Protein AF-A0A8T4RQP6-F1 (afdb_monomer_lite)

Radius of gyration: 34.61 Å; chains: 1; bounding box: 76×30×108 Å

Foldseek 3Di:
DDPVVVVVVVVVVVVVCPPPVVVCVVVVLVVVLVVVPPDDDLVNLLVQLVVCLVVVNVVSNVSSLVSSVVVCVPPDDDPVSVVSNVVSVVSSVVSVVVVCVVLVVLLVVLVVLLVQLVVCVVVVNLVSNVVSLVSSVVSLVVDDPVPPVSSVVSVVSSVVSVVSSVVSVVVVLVVLLVVLLVLLVVLLVQLVVCLVVVNLVSNVVSLVVSVVSLVPHDPPPLVSSVVSVVSSVVSVVSSVVSVVVVVVVVVVVVVDPPPDPDDPVVCVVVVVVVLVVVLVNLLVVLLVVLVVCVVVVNLVVSVVSLVVSCVSPVPDPSSVVSNVVSVVPD

Sequence (330 aa):
MDIDEFLDREVQAKSSGQKGEKQESHEHSHKVMEEVRGTYGKDDYLHSISVALEKENFEAAEKLYIGLWEHMKGASWDSSLYEDIFAVGQRIRQSLSKFHEKIGRRISYADGEVAKAAAALQKGDHKTALSHYSEANDIYNELPVFMHAERRELQRKVFGLYSEIKEKIDEKLVNNFEESLRRIYSLISDSMRALEGNDFQSAKKSYEECLLEFRSLPLGFLDERVQAASRIMDLYRQVAIKIRIRELEGQLLSGKGTEAPGMQGMQKRDAESRSEMLRNLLVQKRISSARKRMDSGDYGGAKPDLESALKLDPHNPDGLNLMKELMQGG

Structure (mmCIF, N/CA/C/O backbone):
data_AF-A0A8T4RQP6-F1
#
_entry.id   AF-A0A8T4RQP6-F1
#
loop_
_atom_site.group_PDB
_atom_site.id
_atom_site.type_symbol
_atom_site.label_atom_id
_atom_site.label_alt_id
_atom_site.label_comp_id
_atom_site.label_asym_id
_atom_site.label_entity_id
_atom_site.label_seq_id
_atom_site.pdbx_PDB_ins_code
_atom_site.Cartn_x
_atom_site.Cartn_y
_atom_site.Cartn_z
_atom_site.occupancy
_atom_site.B_iso_or_equiv
_atom_site.auth_seq_id
_atom_site.auth_comp_id
_atom_site.auth_asym_id
_atom_site.auth_atom_id
_atom_site.pdbx_PDB_model_num
ATOM 1 N N . MET A 1 1 ? -1.839 6.268 -1.134 1.00 43.56 1 MET A N 1
ATOM 2 C CA . MET A 1 1 ? -1.956 5.365 -2.290 1.00 43.56 1 MET A CA 1
ATOM 3 C C . MET A 1 1 ? -2.309 4.020 -1.718 1.00 43.56 1 MET A C 1
ATOM 5 O O . MET A 1 1 ? -1.554 3.541 -0.877 1.00 43.56 1 MET A O 1
ATOM 9 N N . ASP A 1 2 ? -3.494 3.526 -2.055 1.00 53.66 2 ASP A N 1
ATOM 10 C CA . ASP A 1 2 ? -3.973 2.236 -1.573 1.00 53.66 2 ASP A CA 1
ATOM 11 C C . ASP A 1 2 ? -3.213 1.115 -2.292 1.00 53.66 2 ASP A C 1
ATOM 13 O O . ASP A 1 2 ? -2.871 1.255 -3.469 1.00 53.66 2 ASP A O 1
ATOM 17 N N . ILE A 1 3 ? -2.892 0.031 -1.586 1.00 48.97 3 ILE A N 1
ATOM 18 C CA . ILE A 1 3 ? -2.106 -1.078 -2.159 1.00 48.97 3 ILE A CA 1
ATOM 19 C C . ILE A 1 3 ? -2.884 -1.729 -3.311 1.00 48.97 3 ILE A C 1
ATOM 21 O O . ILE A 1 3 ? -2.289 -2.098 -4.325 1.00 48.97 3 ILE A O 1
ATOM 25 N N . ASP A 1 4 ? -4.209 -1.778 -3.194 1.00 55.81 4 ASP A N 1
ATOM 26 C CA . ASP A 1 4 ? -5.096 -2.327 -4.217 1.00 55.81 4 ASP A CA 1
ATOM 27 C C . ASP A 1 4 ? -5.125 -1.446 -5.478 1.00 55.81 4 ASP A C 1
ATOM 29 O O . ASP A 1 4 ? -5.050 -1.955 -6.593 1.00 55.81 4 ASP A O 1
ATOM 33 N N . GLU A 1 5 ? -5.081 -0.119 -5.324 1.00 58.69 5 GLU A N 1
ATOM 34 C CA . GLU A 1 5 ? -5.035 0.825 -6.450 1.00 58.69 5 GLU A CA 1
ATOM 35 C C . GLU A 1 5 ? -3.711 0.727 -7.236 1.00 58.69 5 GLU A C 1
ATOM 37 O O . GLU A 1 5 ? -3.685 0.900 -8.457 1.00 58.69 5 GLU A O 1
ATOM 42 N N . PHE A 1 6 ? -2.599 0.416 -6.557 1.00 61.72 6 PHE A N 1
ATOM 43 C CA . PHE A 1 6 ? -1.310 0.155 -7.207 1.00 61.72 6 PHE A CA 1
ATOM 44 C C . PHE A 1 6 ? -1.314 -1.179 -7.967 1.00 61.72 6 PHE A C 1
ATOM 46 O O . PHE A 1 6 ? -0.876 -1.227 -9.119 1.00 61.72 6 PHE A O 1
ATOM 53 N N . LEU A 1 7 ? -1.837 -2.245 -7.351 1.00 57.16 7 LEU A N 1
ATOM 54 C CA . LEU A 1 7 ? -1.902 -3.575 -7.961 1.00 57.16 7 LEU A CA 1
ATOM 55 C C . LEU A 1 7 ? -2.847 -3.606 -9.170 1.00 57.16 7 LEU A C 1
ATOM 57 O O . LEU A 1 7 ? -2.484 -4.181 -10.196 1.00 57.16 7 LEU A O 1
ATOM 61 N N . ASP A 1 8 ? -3.988 -2.919 -9.113 1.00 67.94 8 ASP A N 1
ATOM 62 C CA . ASP A 1 8 ? -4.911 -2.810 -10.248 1.00 67.94 8 ASP A CA 1
ATOM 63 C C . ASP A 1 8 ? -4.292 -2.049 -11.423 1.00 67.94 8 ASP A C 1
ATOM 65 O O . ASP A 1 8 ? -4.443 -2.454 -12.580 1.00 67.94 8 ASP A O 1
ATOM 69 N N . ARG A 1 9 ? -3.505 -1.000 -11.150 1.00 67.19 9 ARG A N 1
ATOM 70 C CA . ARG A 1 9 ? -2.740 -0.294 -12.190 1.00 67.19 9 ARG A CA 1
ATOM 71 C C . ARG A 1 9 ? -1.692 -1.193 -12.840 1.00 67.19 9 ARG A C 1
ATOM 73 O O . ARG A 1 9 ? -1.508 -1.138 -14.055 1.00 67.19 9 ARG A O 1
ATOM 80 N N . GLU A 1 10 ? -1.018 -2.032 -12.056 1.00 56.38 10 GLU A N 1
ATOM 81 C CA . GLU A 1 10 ? 0.013 -2.941 -12.564 1.00 56.38 10 GLU A CA 1
ATOM 82 C C . GLU A 1 10 ? -0.580 -4.125 -13.353 1.00 56.38 10 GLU A C 1
ATOM 84 O O . GLU A 1 10 ? -0.021 -4.550 -14.368 1.00 56.38 10 GLU A O 1
ATOM 89 N N . VAL A 1 11 ? -1.742 -4.637 -12.933 1.00 62.94 11 VAL A N 1
ATOM 90 C CA . VAL A 1 11 ? -2.492 -5.690 -13.640 1.00 62.94 11 VAL A CA 1
ATOM 91 C C . VAL A 1 11 ? -3.115 -5.148 -14.933 1.00 62.94 11 VAL A C 1
ATOM 93 O O . VAL A 1 11 ? -3.067 -5.821 -15.970 1.00 62.94 11 VAL A O 1
ATOM 96 N N . GLN A 1 12 ? -3.618 -3.909 -14.936 1.00 60.06 12 GLN A N 1
ATOM 97 C CA . GLN A 1 12 ? -4.066 -3.230 -16.159 1.00 60.06 12 GLN A CA 1
ATOM 98 C C . GLN A 1 12 ? -2.906 -2.946 -17.126 1.00 60.06 12 GLN A C 1
ATOM 100 O O . GLN A 1 12 ? -3.058 -3.138 -18.334 1.00 60.06 12 GLN A O 1
ATOM 105 N N . ALA A 1 13 ? -1.718 -2.589 -16.627 1.00 61.44 13 ALA A N 1
ATOM 106 C CA . ALA A 1 13 ? -0.525 -2.419 -17.461 1.00 61.44 13 ALA A CA 1
ATOM 107 C C . ALA A 1 13 ? -0.045 -3.743 -18.098 1.00 61.44 13 ALA A C 1
ATOM 109 O O . ALA A 1 13 ? 0.347 -3.769 -19.264 1.00 61.44 13 ALA A O 1
ATOM 110 N N . LYS A 1 14 ? -0.126 -4.875 -17.380 1.00 52.47 14 LYS A N 1
ATOM 111 C CA . LYS A 1 14 ? 0.260 -6.198 -17.920 1.00 52.47 14 LYS A CA 1
ATOM 112 C C . LYS A 1 14 ? -0.766 -6.774 -18.902 1.00 52.47 14 LYS A C 1
ATOM 114 O O . LYS A 1 14 ? -0.381 -7.394 -19.892 1.00 52.47 14 LYS A O 1
ATOM 119 N N . SER A 1 15 ? -2.059 -6.557 -18.661 1.00 48.50 15 SER A N 1
ATOM 120 C CA . SER A 1 15 ? -3.135 -7.032 -19.545 1.00 48.50 15 SER A CA 1
ATOM 121 C C . SER A 1 15 ? -3.262 -6.220 -20.841 1.00 48.50 15 SER A C 1
ATOM 123 O O . SER A 1 15 ? -3.632 -6.788 -21.869 1.00 48.50 15 SER A O 1
ATOM 125 N N . SER A 1 16 ? -2.870 -4.941 -20.832 1.00 48.44 16 SER A N 1
ATOM 126 C CA . SER A 1 16 ? -2.783 -4.113 -22.045 1.00 48.44 16 SER A CA 1
ATOM 127 C C . SER A 1 16 ? -1.489 -4.334 -22.846 1.00 48.44 16 SER A C 1
ATOM 129 O O . SER A 1 16 ? -1.537 -4.334 -24.075 1.00 48.44 16 SER A O 1
ATOM 131 N N . GLY A 1 17 ? -0.353 -4.624 -22.198 1.00 46.53 17 GLY A N 1
ATOM 132 C CA . GLY A 1 17 ? 0.931 -4.813 -22.895 1.00 46.53 17 GLY A CA 1
ATOM 133 C C . GLY A 1 17 ? 1.059 -6.125 -23.685 1.00 46.53 17 GLY A C 1
ATOM 134 O O . GLY A 1 17 ? 1.659 -6.163 -24.756 1.00 46.53 17 GLY A O 1
ATOM 135 N N . GLN A 1 18 ? 0.459 -7.228 -23.222 1.00 47.31 18 GLN A N 1
ATOM 136 C CA . GLN A 1 18 ? 0.852 -8.555 -23.725 1.00 47.31 18 GLN A CA 1
ATOM 137 C C . GLN A 1 18 ? 0.138 -9.035 -25.005 1.00 47.31 18 GLN A C 1
ATOM 139 O O . GLN A 1 18 ? 0.572 -10.023 -25.603 1.00 47.31 18 GLN A O 1
ATOM 144 N N . LYS A 1 19 ? -0.923 -8.352 -25.463 1.00 44.81 19 LYS A N 1
ATOM 145 C CA . LYS A 1 19 ? -1.604 -8.668 -26.740 1.00 44.81 19 LYS A CA 1
ATOM 146 C C . LYS A 1 19 ? -1.500 -7.581 -27.821 1.00 44.81 19 LYS A C 1
ATOM 148 O O . LYS A 1 19 ? -1.844 -7.882 -28.958 1.00 44.81 19 LYS A O 1
ATOM 153 N N . GLY A 1 20 ? -0.978 -6.388 -27.511 1.00 44.06 20 GLY A N 1
ATOM 154 C CA . GLY A 1 20 ? -0.807 -5.287 -28.478 1.00 44.06 20 GLY A CA 1
ATOM 155 C C . GLY A 1 20 ? 0.637 -5.035 -28.943 1.00 44.06 20 GLY A C 1
ATOM 156 O O . GLY A 1 20 ? 0.864 -4.745 -30.117 1.00 44.06 20 GLY A O 1
ATOM 157 N N . GLU A 1 21 ? 1.646 -5.223 -28.081 1.00 41.91 21 GLU A N 1
ATOM 158 C CA . GLU A 1 21 ? 3.013 -4.733 -28.367 1.00 41.91 21 GLU A CA 1
ATOM 159 C C . GLU A 1 21 ? 3.757 -5.467 -29.495 1.00 41.91 21 GLU A C 1
ATOM 161 O O . GLU A 1 21 ? 4.671 -4.907 -30.106 1.00 41.91 21 GLU A O 1
ATOM 166 N N . LYS A 1 22 ? 3.384 -6.710 -29.827 1.00 48.75 22 LYS A N 1
ATOM 167 C CA . LYS A 1 22 ? 4.053 -7.446 -30.917 1.00 48.75 22 LYS A CA 1
ATOM 168 C C . LYS A 1 22 ? 3.568 -7.069 -32.316 1.00 48.75 22 LYS A C 1
ATOM 170 O O . LYS A 1 22 ? 4.289 -7.343 -33.271 1.00 48.75 22 LYS A O 1
ATOM 175 N N . GLN A 1 23 ? 2.391 -6.457 -32.450 1.00 45.81 23 GLN A N 1
ATOM 176 C CA . GLN A 1 23 ? 1.860 -6.039 -33.753 1.00 45.81 23 GLN A CA 1
ATOM 177 C C . GLN A 1 23 ? 2.045 -4.534 -33.987 1.00 45.81 23 GLN A C 1
ATOM 179 O O . GLN A 1 23 ? 2.466 -4.149 -35.077 1.00 45.81 23 GLN A O 1
ATOM 184 N N . GLU A 1 24 ? 1.889 -3.696 -32.955 1.00 45.25 24 GLU A N 1
ATOM 185 C CA . GLU A 1 24 ? 2.103 -2.247 -33.088 1.00 45.25 24 GLU A CA 1
ATOM 186 C C . GLU A 1 24 ? 3.579 -1.858 -33.239 1.00 45.25 24 GLU A C 1
ATOM 188 O O . GLU A 1 24 ? 3.881 -0.930 -33.985 1.00 45.25 24 GLU A O 1
ATOM 193 N N . SER A 1 25 ? 4.530 -2.579 -32.628 1.00 52.34 25 SER A N 1
ATOM 194 C CA . SER A 1 25 ? 5.960 -2.271 -32.820 1.00 52.34 25 SER A CA 1
ATOM 195 C C . SER A 1 25 ? 6.424 -2.508 -34.262 1.00 52.34 25 SER A C 1
ATOM 197 O O . SER A 1 25 ? 7.255 -1.754 -34.772 1.00 52.34 25 SER A O 1
ATOM 199 N N . HIS A 1 26 ? 5.847 -3.492 -34.961 1.00 48.78 26 HIS A N 1
ATOM 200 C CA . HIS A 1 26 ? 6.150 -3.745 -36.369 1.00 48.78 26 HIS A CA 1
ATOM 201 C C . HIS A 1 26 ? 5.470 -2.744 -37.312 1.00 48.78 26 HIS A C 1
ATOM 203 O O . HIS A 1 26 ? 6.138 -2.247 -38.218 1.00 48.78 26 HIS A O 1
ATOM 209 N N . GLU A 1 27 ? 4.197 -2.394 -37.090 1.00 51.03 27 GLU A N 1
ATOM 210 C CA . GLU A 1 27 ? 3.499 -1.380 -37.901 1.00 51.03 27 GLU A CA 1
ATOM 211 C C . GLU A 1 27 ? 4.051 0.034 -37.674 1.00 51.03 27 GLU A C 1
ATOM 213 O O . GLU A 1 27 ? 4.240 0.780 -38.635 1.00 51.03 27 GLU A O 1
ATOM 218 N N . HIS A 1 28 ? 4.390 0.400 -36.434 1.00 50.75 28 HIS A N 1
ATOM 219 C CA . HIS A 1 28 ? 4.973 1.706 -36.126 1.00 50.75 28 HIS A CA 1
ATOM 220 C C . HIS A 1 28 ? 6.414 1.824 -36.645 1.00 50.75 28 HIS A C 1
ATOM 222 O O . HIS A 1 28 ? 6.792 2.866 -37.177 1.00 50.75 28 HIS A O 1
ATOM 228 N N . SER A 1 29 ? 7.203 0.743 -36.586 1.00 53.06 29 SER A N 1
ATOM 229 C CA . SER A 1 29 ? 8.531 0.695 -37.215 1.00 53.06 29 SER A CA 1
ATOM 230 C C . SER A 1 29 ? 8.444 0.860 -38.738 1.00 53.06 29 SER A C 1
ATOM 232 O O . SER A 1 29 ? 9.199 1.644 -39.313 1.00 53.06 29 SER A O 1
ATOM 234 N N . HIS A 1 30 ? 7.466 0.221 -39.392 1.00 54.50 30 HIS A N 1
ATOM 235 C CA . HIS A 1 30 ? 7.254 0.369 -40.836 1.00 54.50 30 HIS A CA 1
ATOM 236 C C . HIS A 1 30 ? 6.821 1.787 -41.237 1.00 54.50 30 HIS A C 1
ATOM 238 O O . HIS A 1 30 ? 7.324 2.321 -42.226 1.00 54.50 30 HIS A O 1
ATOM 244 N N . LYS A 1 31 ? 5.934 2.419 -40.459 1.00 58.69 31 LYS A N 1
ATOM 245 C CA . LYS A 1 31 ? 5.421 3.769 -40.742 1.00 58.69 31 LYS A CA 1
ATOM 246 C C . LYS A 1 31 ? 6.486 4.854 -40.560 1.00 58.69 31 LYS A C 1
ATOM 248 O O . LYS A 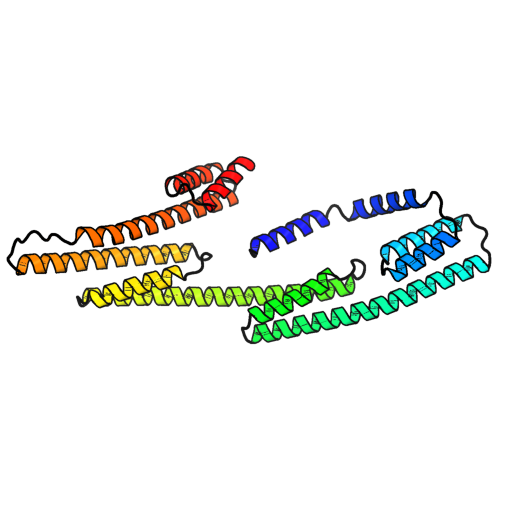1 31 ? 6.598 5.751 -41.389 1.00 58.69 31 LYS A O 1
ATOM 253 N N . VAL A 1 32 ? 7.326 4.726 -39.529 1.00 56.06 32 VAL A N 1
ATOM 254 C CA . VAL A 1 32 ? 8.480 5.618 -39.318 1.00 56.06 32 VAL A CA 1
ATOM 255 C C . VAL A 1 32 ? 9.532 5.428 -40.419 1.00 56.06 32 VAL A C 1
ATOM 257 O O . VAL A 1 32 ? 10.138 6.402 -40.859 1.00 56.06 32 VAL A O 1
ATOM 260 N N . MET A 1 33 ? 9.728 4.205 -40.930 1.00 53.62 33 MET A N 1
ATOM 261 C CA . MET A 1 33 ? 10.618 3.982 -42.078 1.00 53.62 33 MET A CA 1
ATOM 262 C C . MET A 1 33 ? 10.094 4.594 -43.390 1.00 53.62 33 MET A C 1
ATOM 264 O O . MET A 1 33 ? 10.906 5.002 -44.222 1.00 53.62 33 MET A O 1
ATOM 268 N N . GLU A 1 34 ? 8.775 4.686 -43.595 1.00 60.44 34 GLU A N 1
ATOM 269 C CA . GLU A 1 34 ? 8.199 5.353 -44.774 1.00 60.44 34 GLU A CA 1
ATOM 270 C C . GLU A 1 34 ? 8.341 6.881 -44.727 1.00 60.44 34 GLU A C 1
ATOM 272 O O . GLU A 1 34 ? 8.656 7.479 -45.756 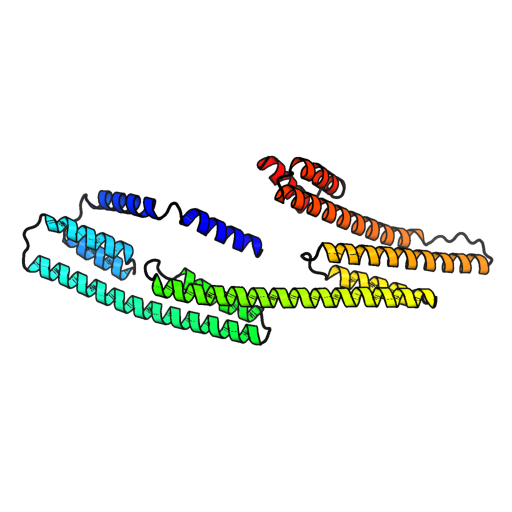1.00 60.44 34 GLU A O 1
ATOM 277 N N . GLU A 1 35 ? 8.208 7.516 -43.557 1.00 59.03 35 GLU A N 1
ATOM 278 C CA . GLU A 1 35 ? 8.405 8.971 -43.417 1.00 59.03 35 GLU A CA 1
ATOM 279 C C . GLU A 1 35 ? 9.870 9.403 -43.610 1.00 59.03 35 GLU A C 1
ATOM 281 O O . GLU A 1 35 ? 10.139 10.482 -44.136 1.00 59.03 35 GLU A O 1
ATOM 286 N N . VAL A 1 36 ? 10.838 8.551 -43.258 1.00 57.66 36 VAL A N 1
ATOM 287 C CA . VAL A 1 36 ? 12.277 8.861 -43.384 1.00 57.66 36 VAL A CA 1
ATOM 288 C C . VAL A 1 36 ? 12.802 8.656 -44.816 1.00 57.66 36 VAL A C 1
ATOM 290 O O . VAL A 1 36 ? 13.853 9.185 -45.184 1.00 57.66 36 VAL A O 1
ATOM 293 N N . ARG A 1 37 ? 12.060 7.954 -45.683 1.00 57.75 37 ARG A N 1
ATOM 294 C CA . ARG A 1 37 ? 12.501 7.605 -47.049 1.00 57.75 37 ARG A CA 1
ATOM 295 C C . ARG A 1 37 ? 12.592 8.792 -48.025 1.00 57.75 37 ARG A C 1
ATOM 297 O O . ARG A 1 37 ? 13.070 8.602 -49.140 1.00 57.75 37 ARG A O 1
ATOM 304 N N . GLY A 1 38 ? 12.141 9.987 -47.635 1.00 56.56 38 GLY A N 1
ATOM 305 C CA . GLY A 1 38 ? 11.853 11.086 -48.561 1.00 56.56 38 GLY A CA 1
ATOM 306 C C . GLY A 1 38 ? 12.996 12.025 -48.966 1.00 56.56 38 GLY A C 1
ATOM 307 O O . GLY A 1 38 ? 12.974 12.494 -50.099 1.00 56.56 38 GLY A O 1
ATOM 308 N N . THR A 1 39 ? 13.972 12.358 -48.111 1.00 59.84 39 THR A N 1
ATOM 309 C CA . THR A 1 39 ? 14.823 13.548 -48.395 1.00 59.84 39 THR A CA 1
ATOM 310 C C . THR A 1 39 ? 16.234 13.560 -47.805 1.00 59.84 39 THR A C 1
ATOM 312 O O . THR A 1 39 ? 16.940 14.545 -47.998 1.00 59.84 39 THR A O 1
ATOM 315 N N . TYR A 1 40 ? 16.674 12.523 -47.092 1.00 71.38 40 TYR A N 1
ATOM 316 C CA . TYR A 1 40 ? 17.987 12.556 -46.438 1.00 71.38 40 TYR A CA 1
ATOM 317 C C . TYR A 1 40 ? 19.120 12.160 -47.387 1.00 71.38 40 TYR A C 1
ATOM 319 O O . TYR A 1 40 ? 19.115 11.063 -47.952 1.00 71.38 40 TYR A O 1
ATOM 327 N N . GLY A 1 41 ? 20.112 13.041 -47.530 1.00 81.38 41 GLY A N 1
ATOM 328 C CA . GLY A 1 41 ? 21.404 12.695 -48.111 1.00 81.38 41 GLY A CA 1
ATOM 329 C C . GLY A 1 41 ? 22.228 11.821 -47.159 1.00 81.38 41 GLY A C 1
ATOM 330 O O . GLY A 1 41 ? 21.960 11.747 -45.959 1.00 81.38 41 GLY A O 1
ATOM 331 N N . LYS A 1 42 ? 23.270 11.160 -47.682 1.00 79.31 42 LYS A N 1
ATOM 332 C CA . LYS A 1 42 ? 24.207 10.333 -46.892 1.00 79.31 42 LYS A CA 1
ATOM 333 C C . LYS A 1 42 ? 24.740 11.076 -45.659 1.00 79.31 42 LYS A C 1
ATOM 335 O O . LYS A 1 42 ? 24.718 10.529 -44.557 1.00 79.31 42 LYS A O 1
ATOM 340 N N . ASP A 1 43 ? 25.188 12.316 -45.842 1.00 85.75 43 ASP A N 1
ATOM 341 C CA . ASP A 1 43 ? 25.775 13.124 -44.768 1.00 85.75 43 ASP A CA 1
ATOM 342 C C . ASP A 1 43 ? 24.759 13.436 -43.662 1.00 85.75 43 ASP A C 1
ATOM 344 O O . ASP A 1 43 ? 25.110 13.472 -42.479 1.00 85.75 43 ASP A O 1
ATOM 348 N N . ASP A 1 44 ? 23.479 13.544 -44.023 1.00 89.81 44 ASP A N 1
ATOM 349 C CA . ASP A 1 44 ? 22.412 13.791 -43.063 1.00 89.81 44 ASP A CA 1
ATOM 350 C C . ASP A 1 44 ? 22.168 12.578 -42.155 1.00 89.81 44 ASP A C 1
ATOM 352 O O . ASP A 1 44 ? 21.929 12.750 -40.956 1.00 89.81 44 ASP A O 1
ATOM 356 N N . TYR A 1 45 ? 22.279 11.347 -42.675 1.00 88.88 45 TYR A N 1
ATOM 357 C CA . TYR A 1 45 ? 22.203 10.136 -41.846 1.00 88.88 45 TYR A CA 1
ATOM 358 C C . TYR A 1 45 ? 23.358 10.069 -40.848 1.00 88.88 45 TYR A C 1
ATOM 360 O O . TYR A 1 45 ? 23.133 9.834 -39.660 1.00 88.88 45 TYR A O 1
ATOM 368 N N . LEU A 1 46 ? 24.594 10.302 -41.301 1.00 88.94 46 LEU A N 1
ATOM 369 C CA . LEU A 1 46 ? 25.781 10.249 -40.439 1.00 88.94 46 LEU A CA 1
ATOM 370 C C . LEU A 1 46 ? 25.703 11.294 -39.315 1.00 88.94 46 LEU A C 1
ATOM 372 O O . LEU A 1 46 ? 26.007 10.997 -38.150 1.00 88.94 46 LEU A O 1
ATOM 376 N N . HIS A 1 47 ? 25.256 12.507 -39.652 1.00 90.62 47 HIS A N 1
ATOM 377 C CA . HIS A 1 47 ? 25.029 13.567 -38.679 1.00 90.62 47 HIS A CA 1
ATOM 378 C C . HIS A 1 47 ? 23.899 13.208 -37.701 1.00 90.62 47 HIS A C 1
ATOM 380 O O . HIS A 1 47 ? 24.102 13.274 -36.490 1.00 90.62 47 HIS A O 1
ATOM 386 N N . SER A 1 48 ? 22.752 12.730 -38.195 1.00 92.94 48 SER A N 1
ATOM 387 C CA . SER A 1 48 ? 21.595 12.366 -37.363 1.00 92.94 48 SER A CA 1
ATOM 388 C C . SE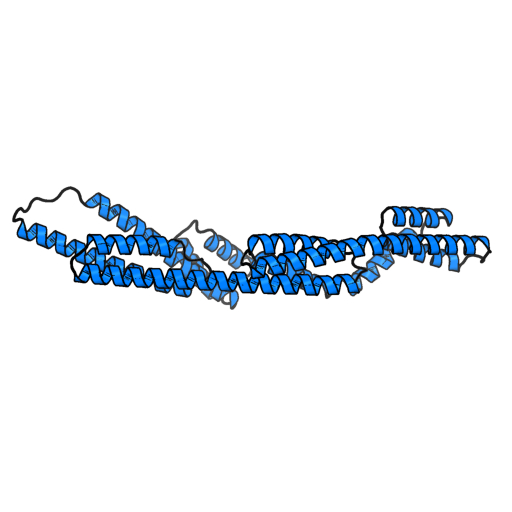R A 1 48 ? 21.896 11.218 -36.403 1.00 92.94 48 SER A C 1
ATOM 390 O O . SER A 1 48 ? 21.479 11.266 -35.248 1.00 92.94 48 SER A O 1
ATOM 392 N N . ILE A 1 49 ? 22.656 10.209 -36.842 1.00 91.56 49 ILE A N 1
ATOM 393 C CA . ILE A 1 49 ? 23.121 9.124 -35.965 1.00 91.56 49 ILE A CA 1
ATOM 394 C C . ILE A 1 49 ? 24.002 9.697 -34.855 1.00 91.56 49 ILE A C 1
ATOM 396 O O . ILE A 1 49 ? 23.827 9.344 -33.693 1.00 91.56 49 ILE A O 1
ATOM 400 N N . SER A 1 50 ? 24.918 10.610 -35.188 1.00 89.88 50 SER A N 1
ATOM 401 C CA . SER A 1 50 ? 25.793 11.238 -34.189 1.00 89.88 50 SER A CA 1
ATOM 402 C C . SER A 1 50 ? 24.979 12.040 -33.165 1.00 89.88 50 SER A C 1
ATOM 404 O O . SER A 1 50 ? 25.160 11.849 -31.966 1.00 89.88 50 SER A O 1
ATOM 406 N N . VAL A 1 51 ? 24.001 12.831 -33.620 1.00 92.25 51 VAL A N 1
ATOM 407 C CA . VAL A 1 51 ? 23.081 13.582 -32.748 1.00 92.25 51 VAL A CA 1
ATOM 408 C C . VAL A 1 51 ? 22.230 12.647 -31.876 1.00 92.25 51 VAL A C 1
ATOM 410 O O . VAL A 1 51 ? 22.004 12.931 -30.700 1.00 92.25 51 VAL A O 1
ATOM 413 N N . ALA A 1 52 ? 21.752 11.524 -32.419 1.00 92.38 52 ALA A N 1
ATOM 414 C CA . ALA A 1 52 ? 20.985 10.537 -31.659 1.00 92.38 52 ALA A CA 1
ATOM 415 C C . ALA A 1 52 ? 21.840 9.868 -30.571 1.00 92.38 52 ALA A C 1
ATOM 417 O O . ALA A 1 52 ? 21.381 9.720 -29.438 1.00 92.38 52 ALA A O 1
ATOM 418 N N . LEU A 1 53 ? 23.094 9.529 -30.887 1.00 91.06 53 LEU A N 1
ATOM 419 C CA . LEU A 1 53 ? 24.051 8.974 -29.928 1.00 91.06 53 LEU A CA 1
ATOM 420 C C . LEU A 1 53 ? 24.422 9.978 -28.829 1.00 91.06 53 LEU A C 1
ATOM 422 O O . LEU A 1 53 ? 24.509 9.586 -27.668 1.00 91.06 53 LEU A O 1
ATOM 426 N N . GLU A 1 54 ? 24.606 11.257 -29.166 1.00 88.88 54 GLU A N 1
ATOM 427 C CA . GLU A 1 54 ? 24.857 12.329 -28.188 1.00 88.88 54 GLU A CA 1
ATOM 428 C C . GLU A 1 54 ? 23.688 12.510 -27.212 1.00 88.88 54 GLU A C 1
ATOM 430 O O . GLU A 1 54 ? 23.897 12.810 -26.039 1.00 88.88 54 GLU A O 1
ATOM 435 N N . LYS A 1 55 ? 22.457 12.278 -27.680 1.00 93.25 55 LYS A N 1
ATOM 436 C CA . LYS A 1 55 ? 21.235 12.318 -26.866 1.00 93.25 55 LYS A CA 1
ATOM 437 C C . LYS A 1 55 ? 20.938 11.007 -26.126 1.00 93.25 55 LYS A C 1
ATOM 439 O O . LYS A 1 55 ? 19.865 10.892 -25.544 1.00 93.25 55 LYS A O 1
ATOM 444 N N . GLU A 1 56 ? 21.836 10.018 -26.177 1.00 91.88 56 GLU A N 1
ATOM 445 C CA . GLU A 1 56 ? 21.626 8.662 -25.635 1.00 91.88 56 GLU A CA 1
ATOM 446 C C . GLU A 1 56 ? 20.350 7.972 -26.184 1.00 91.88 56 GLU A C 1
ATOM 448 O O . GLU A 1 56 ? 19.817 7.044 -25.577 1.00 91.88 56 GLU A O 1
ATOM 453 N N . ASN A 1 57 ? 19.854 8.388 -27.357 1.00 91.56 57 ASN A N 1
ATOM 454 C CA . ASN A 1 57 ? 18.680 7.796 -27.998 1.00 91.56 57 ASN A CA 1
ATOM 455 C C . ASN A 1 57 ? 19.109 6.664 -28.943 1.00 91.56 57 ASN A C 1
ATOM 457 O O . ASN A 1 57 ? 19.162 6.820 -30.166 1.00 91.56 57 ASN A O 1
ATOM 461 N N . PHE A 1 58 ? 19.450 5.518 -28.351 1.00 89.25 58 PHE A N 1
ATOM 462 C CA . PHE A 1 58 ? 19.956 4.353 -29.084 1.00 89.25 58 PHE A CA 1
ATOM 463 C C . PHE A 1 58 ? 18.931 3.748 -30.046 1.00 89.25 58 PHE A C 1
ATOM 465 O O . PHE A 1 58 ? 19.328 3.267 -31.101 1.00 89.25 58 PHE A O 1
ATOM 472 N N . GLU A 1 59 ? 17.634 3.829 -29.737 1.00 87.94 59 GLU A N 1
ATOM 473 C CA . GLU A 1 59 ? 16.577 3.348 -30.636 1.00 87.94 59 GLU A CA 1
ATOM 474 C C . GLU A 1 59 ? 16.527 4.184 -31.924 1.00 87.94 59 GLU A C 1
ATOM 476 O O . GLU A 1 59 ? 16.480 3.643 -33.030 1.00 87.94 59 GLU A O 1
ATOM 481 N N . ALA A 1 60 ? 16.599 5.514 -31.805 1.00 89.94 60 ALA A N 1
ATOM 482 C CA . ALA A 1 60 ? 16.685 6.387 -32.972 1.00 89.94 60 ALA A CA 1
ATOM 483 C C . ALA A 1 60 ? 17.994 6.165 -33.744 1.00 89.94 60 ALA A C 1
ATOM 485 O O . ALA A 1 60 ? 17.973 6.100 -34.973 1.00 89.94 60 ALA A O 1
ATOM 486 N N . ALA A 1 61 ? 19.122 6.012 -33.041 1.00 91.06 61 ALA A N 1
ATOM 487 C CA . ALA A 1 61 ? 20.413 5.741 -33.668 1.00 91.06 61 ALA A CA 1
ATOM 488 C C . ALA A 1 61 ? 20.405 4.416 -34.453 1.00 91.06 61 ALA A C 1
ATOM 490 O O . ALA A 1 61 ? 20.925 4.367 -35.567 1.00 91.06 61 ALA A O 1
ATOM 491 N N . GLU A 1 62 ? 19.781 3.366 -33.914 1.00 87.88 62 GLU A N 1
ATOM 492 C CA . GLU A 1 62 ? 19.608 2.076 -34.585 1.00 87.88 62 GLU A CA 1
ATOM 493 C C . GLU A 1 62 ? 18.732 2.205 -35.836 1.00 87.88 62 GLU A C 1
ATOM 495 O O . GLU A 1 62 ? 19.148 1.784 -36.915 1.00 87.88 62 GLU A O 1
ATOM 500 N N . LYS A 1 63 ? 17.560 2.850 -35.731 1.00 90.12 63 LYS A N 1
ATOM 501 C CA . LYS A 1 63 ? 16.666 3.080 -36.882 1.00 90.12 63 LYS A CA 1
ATOM 502 C C . LYS A 1 63 ? 17.363 3.857 -37.998 1.00 90.12 63 LYS A C 1
ATOM 504 O O . LYS A 1 63 ? 17.277 3.467 -39.161 1.00 90.12 63 LYS A O 1
ATOM 509 N N . LEU A 1 64 ? 18.092 4.920 -37.653 1.00 91.25 64 LEU A N 1
ATOM 510 C CA . LEU A 1 64 ? 18.862 5.717 -38.612 1.00 91.25 64 LEU A CA 1
ATOM 511 C C . LEU A 1 64 ? 20.004 4.912 -39.244 1.00 91.25 64 LEU A C 1
ATOM 513 O O . LEU A 1 64 ? 20.251 5.039 -40.441 1.00 91.25 64 LEU A O 1
ATOM 517 N N . TYR A 1 65 ? 20.677 4.057 -38.470 1.00 90.12 65 TYR A N 1
ATOM 518 C CA . TYR A 1 65 ? 21.721 3.170 -38.980 1.00 90.12 65 TYR A CA 1
ATOM 519 C C . TYR A 1 65 ? 21.159 2.128 -39.959 1.00 90.12 65 TYR A C 1
ATOM 521 O O . TYR A 1 65 ? 21.735 1.922 -41.025 1.00 90.12 65 TYR A O 1
ATOM 529 N N . ILE A 1 66 ? 20.011 1.517 -39.654 1.00 88.19 66 ILE A N 1
ATOM 530 C CA . ILE A 1 66 ? 19.309 0.605 -40.573 1.00 88.19 66 ILE A CA 1
ATOM 531 C C . ILE A 1 66 ? 18.875 1.352 -41.844 1.00 88.19 66 ILE A C 1
ATOM 533 O O . ILE A 1 66 ? 19.083 0.850 -42.948 1.00 88.19 66 ILE A O 1
ATOM 537 N N . GLY A 1 67 ? 18.335 2.567 -41.709 1.00 88.88 67 GLY A N 1
ATOM 538 C CA . GLY A 1 67 ? 17.954 3.414 -42.843 1.00 88.88 67 GLY A CA 1
ATOM 539 C C . GLY A 1 67 ? 19.135 3.748 -43.759 1.00 88.88 67 GLY A C 1
ATOM 540 O O . GLY A 1 67 ? 19.020 3.628 -44.979 1.00 88.88 67 GLY A O 1
ATOM 541 N N . LEU A 1 68 ? 20.294 4.066 -43.173 1.00 88.88 68 LEU A N 1
ATOM 542 C CA . LEU A 1 68 ? 21.545 4.247 -43.908 1.00 88.88 68 LEU A CA 1
ATOM 543 C C . LEU A 1 68 ? 21.911 2.973 -44.690 1.00 88.88 68 LEU A C 1
ATOM 545 O O . LEU A 1 68 ? 22.208 3.055 -45.879 1.00 88.88 68 LEU A O 1
ATOM 549 N N . TRP A 1 69 ? 21.828 1.791 -44.068 1.00 87.44 69 TRP A N 1
ATOM 550 C CA . TRP A 1 69 ? 22.058 0.505 -44.746 1.00 87.44 69 TRP A CA 1
ATOM 551 C C . TRP A 1 69 ? 21.118 0.260 -45.925 1.00 87.44 69 TRP A C 1
ATOM 553 O O . TRP A 1 69 ? 21.581 -0.162 -46.984 1.00 87.44 69 TRP A O 1
ATOM 563 N N . GLU A 1 70 ? 19.824 0.541 -45.778 1.00 87.88 70 GLU A N 1
ATOM 564 C CA . GLU A 1 70 ? 18.852 0.405 -46.868 1.00 87.88 70 GLU A CA 1
ATOM 565 C C . GLU A 1 70 ? 19.137 1.375 -48.021 1.00 87.88 70 GLU A C 1
ATOM 567 O O . GLU A 1 70 ? 19.107 0.967 -49.182 1.00 87.88 70 GLU A O 1
ATOM 572 N N . HIS A 1 71 ? 19.471 2.634 -47.718 1.00 84.88 71 HIS A N 1
ATOM 573 C CA . HIS A 1 71 ? 19.833 3.629 -48.731 1.00 84.88 71 HIS A CA 1
ATOM 574 C C . HIS A 1 71 ? 21.064 3.195 -49.543 1.00 84.88 71 HIS A C 1
ATOM 576 O O . HIS A 1 71 ? 21.128 3.395 -50.755 1.00 84.88 71 HIS A O 1
ATOM 582 N N . MET A 1 72 ? 22.019 2.528 -48.892 1.00 83.38 72 MET A N 1
ATOM 583 C CA . MET A 1 72 ? 23.248 2.058 -49.532 1.00 83.38 72 MET A CA 1
ATOM 584 C C . MET A 1 72 ? 23.064 0.816 -50.410 1.00 83.38 72 MET A C 1
ATOM 586 O O . MET A 1 72 ? 23.916 0.566 -51.260 1.00 83.38 72 MET A O 1
ATOM 590 N N . LYS A 1 73 ? 21.966 0.052 -50.287 1.00 85.44 73 LYS A N 1
ATOM 591 C CA . LYS A 1 73 ? 21.745 -1.156 -51.113 1.00 85.44 73 LYS A CA 1
ATOM 592 C C . LYS A 1 73 ? 21.705 -0.879 -52.623 1.00 85.44 73 LYS A C 1
ATOM 594 O O . LYS A 1 73 ? 21.928 -1.804 -53.399 1.00 85.44 73 LYS A O 1
ATOM 599 N N . GLY A 1 74 ? 21.427 0.360 -53.039 1.00 83.69 74 GLY A N 1
ATOM 600 C CA . GLY A 1 74 ? 21.428 0.788 -54.444 1.00 83.69 74 GLY A CA 1
ATOM 601 C C . GLY A 1 74 ? 22.660 1.589 -54.885 1.00 83.69 74 GLY A C 1
ATOM 602 O O . GLY A 1 74 ? 22.743 1.956 -56.055 1.00 83.69 74 GLY A O 1
ATOM 603 N N . ALA A 1 75 ? 23.597 1.886 -53.979 1.00 83.75 75 ALA A N 1
ATOM 604 C CA . ALA A 1 75 ? 24.773 2.706 -54.265 1.00 83.75 75 ALA A CA 1
ATOM 605 C C . ALA A 1 75 ? 25.975 1.850 -54.704 1.00 83.75 75 ALA A C 1
ATOM 607 O O . ALA A 1 75 ? 26.129 0.700 -54.289 1.00 83.75 75 ALA A O 1
ATOM 608 N N . SER A 1 76 ? 26.862 2.413 -55.532 1.00 84.12 76 SER A N 1
ATOM 609 C CA . SER A 1 76 ? 28.150 1.782 -55.836 1.00 84.12 76 SER A CA 1
ATOM 610 C C . SER A 1 76 ? 29.041 1.815 -54.595 1.00 84.12 76 SER A C 1
ATOM 612 O O . SER A 1 76 ? 29.345 2.893 -54.091 1.00 84.12 76 SER A O 1
ATOM 614 N N . TRP A 1 77 ? 29.466 0.645 -54.120 1.00 84.12 77 TRP A N 1
ATOM 615 C CA . TRP A 1 77 ? 30.398 0.523 -53.001 1.00 84.12 77 TRP A CA 1
ATOM 616 C C . TRP A 1 77 ? 31.749 1.145 -53.357 1.00 84.12 77 TRP A C 1
ATOM 618 O O . TRP A 1 77 ? 32.474 0.614 -54.199 1.00 84.12 77 TRP A O 1
ATOM 628 N N . ASP A 1 78 ? 32.096 2.247 -52.699 1.00 89.31 78 ASP A N 1
ATOM 629 C CA . ASP A 1 78 ? 33.437 2.821 -52.718 1.00 89.31 78 ASP A CA 1
ATOM 630 C C . ASP A 1 78 ? 34.108 2.700 -51.337 1.00 89.31 78 ASP A C 1
ATOM 632 O O . ASP A 1 78 ? 33.483 2.374 -50.321 1.00 89.31 78 ASP A O 1
ATOM 636 N N . SER A 1 79 ? 35.431 2.891 -51.310 1.00 87.56 79 SER A N 1
ATOM 637 C CA . SER A 1 79 ? 36.229 2.750 -50.083 1.00 87.56 79 SER A CA 1
ATOM 638 C C . SER A 1 79 ? 35.828 3.770 -49.017 1.00 87.56 79 SER A C 1
ATOM 640 O O . SER A 1 79 ? 35.835 3.450 -47.831 1.00 87.56 79 SER A O 1
ATOM 642 N N . SER A 1 80 ? 35.442 4.982 -49.425 1.00 88.19 80 SER A N 1
ATOM 643 C CA . SER A 1 80 ? 35.046 6.050 -48.503 1.00 88.19 80 SER A CA 1
ATOM 644 C C . SER A 1 80 ? 33.721 5.734 -47.809 1.00 88.19 80 SER A C 1
ATOM 646 O O . SER A 1 80 ? 33.602 5.936 -46.604 1.00 88.19 80 SER A O 1
ATOM 648 N N . LEU A 1 81 ? 32.737 5.163 -48.514 1.00 82.44 81 LEU A N 1
ATOM 649 C CA . LEU A 1 81 ? 31.486 4.709 -47.909 1.00 82.44 81 LEU A CA 1
ATOM 650 C C . LEU A 1 81 ? 31.730 3.630 -46.853 1.00 82.44 81 LEU A C 1
ATOM 652 O O . LEU A 1 81 ? 31.152 3.690 -45.769 1.00 82.44 81 LEU A O 1
ATOM 656 N N . TYR A 1 82 ? 32.606 2.668 -47.143 1.00 86.69 82 TYR A N 1
ATOM 657 C CA . TYR A 1 82 ? 32.977 1.649 -46.164 1.00 86.69 82 TYR A CA 1
ATOM 658 C C . TYR A 1 82 ? 33.631 2.264 -44.918 1.00 86.69 82 TYR A C 1
ATOM 660 O O . TYR A 1 82 ? 33.259 1.913 -43.796 1.00 86.69 82 TYR A O 1
ATOM 668 N N . GLU A 1 83 ? 34.569 3.195 -45.104 1.00 89.75 83 GLU A N 1
ATOM 669 C CA . GLU A 1 83 ? 35.232 3.905 -44.006 1.00 89.75 83 GLU A CA 1
ATOM 670 C C . GLU A 1 83 ? 34.234 4.682 -43.136 1.00 89.75 83 GLU A C 1
ATOM 672 O O . GLU A 1 83 ? 34.307 4.596 -41.908 1.00 89.75 83 GLU A O 1
ATOM 677 N N . ASP A 1 84 ? 33.252 5.355 -43.743 1.00 86.56 84 ASP A N 1
ATOM 678 C CA . ASP A 1 84 ? 32.214 6.100 -43.023 1.00 86.56 84 ASP A CA 1
ATOM 679 C C . ASP A 1 84 ? 31.313 5.184 -42.186 1.00 86.56 84 ASP A C 1
ATOM 681 O O . ASP A 1 84 ? 31.096 5.437 -40.996 1.00 86.56 84 ASP A O 1
ATOM 685 N N . ILE A 1 85 ? 30.816 4.087 -42.771 1.00 86.25 85 ILE A N 1
ATOM 686 C CA . ILE A 1 85 ? 29.994 3.100 -42.051 1.00 86.25 85 ILE A CA 1
ATOM 687 C C . ILE A 1 85 ? 30.797 2.493 -40.906 1.00 86.25 85 ILE A C 1
ATOM 689 O O . ILE A 1 85 ? 30.291 2.355 -39.789 1.00 86.25 85 ILE A O 1
ATOM 693 N N . PHE A 1 86 ? 32.051 2.124 -41.171 1.00 88.69 86 PHE A N 1
ATOM 694 C CA . PHE A 1 86 ? 32.929 1.558 -40.161 1.00 88.69 86 PHE A CA 1
ATOM 695 C C . PHE A 1 86 ? 33.146 2.551 -39.016 1.00 88.69 86 PHE A C 1
ATOM 697 O O . PHE A 1 86 ? 33.001 2.178 -37.850 1.00 88.69 86 PHE A O 1
ATOM 704 N N . ALA A 1 87 ? 33.413 3.822 -39.327 1.00 89.62 87 ALA A N 1
ATOM 705 C CA . ALA A 1 87 ? 33.574 4.879 -38.336 1.00 89.62 87 ALA A CA 1
ATOM 706 C C . ALA A 1 87 ? 32.301 5.083 -37.498 1.00 89.62 87 ALA A C 1
ATOM 708 O O . ALA A 1 87 ? 32.394 5.189 -36.273 1.00 89.62 87 ALA A O 1
ATOM 709 N N . VAL A 1 88 ? 31.113 5.080 -38.113 1.00 88.94 88 VAL A N 1
ATOM 710 C CA . VAL A 1 88 ? 29.832 5.127 -37.386 1.00 88.94 88 VAL A CA 1
ATOM 711 C C . VAL A 1 88 ? 29.659 3.907 -36.492 1.00 88.94 88 VAL A C 1
ATOM 713 O O . VAL A 1 88 ? 29.336 4.058 -35.315 1.00 88.94 88 VAL A O 1
ATOM 716 N N . GLY A 1 89 ? 29.935 2.708 -37.002 1.00 88.94 89 GLY A N 1
ATOM 717 C CA . GLY A 1 89 ? 29.873 1.476 -36.222 1.00 88.94 89 GLY A CA 1
ATOM 718 C C . GLY A 1 89 ? 30.787 1.522 -34.993 1.00 88.94 89 GLY A C 1
ATOM 719 O O . GLY A 1 89 ? 30.372 1.127 -33.903 1.00 88.94 89 GLY A O 1
ATOM 720 N N . GLN A 1 90 ? 32.004 2.060 -35.129 1.00 92.56 90 GLN A N 1
ATOM 721 C CA . GLN A 1 90 ? 32.912 2.265 -33.995 1.00 92.56 90 GLN A CA 1
ATOM 722 C C . GLN A 1 90 ? 32.363 3.285 -32.990 1.00 92.56 90 GLN A C 1
ATOM 724 O O . GLN A 1 90 ? 32.409 3.024 -31.787 1.00 92.56 90 GLN A O 1
ATOM 729 N N . ARG A 1 91 ? 31.790 4.406 -33.451 1.00 89.69 91 ARG A N 1
ATOM 730 C CA . ARG A 1 91 ? 31.153 5.397 -32.563 1.00 89.69 91 ARG A CA 1
ATOM 731 C C . ARG A 1 91 ? 29.973 4.799 -31.799 1.00 89.69 91 ARG A C 1
ATOM 733 O O . ARG A 1 91 ? 29.912 4.967 -30.586 1.00 89.69 91 ARG A O 1
ATOM 740 N N . ILE A 1 92 ? 29.091 4.048 -32.468 1.00 89.12 92 ILE A N 1
ATOM 741 C CA . ILE A 1 92 ? 27.968 3.347 -31.821 1.00 89.12 92 ILE A CA 1
ATOM 742 C C . ILE A 1 92 ? 28.498 2.411 -30.732 1.00 89.12 92 ILE A C 1
ATOM 744 O O . ILE A 1 92 ? 28.040 2.490 -29.596 1.00 89.12 92 ILE A O 1
ATOM 748 N N . ARG A 1 93 ? 29.502 1.573 -31.034 1.00 91.62 93 ARG A N 1
ATOM 749 C CA . ARG A 1 93 ? 30.099 0.654 -30.044 1.00 91.62 93 ARG A CA 1
ATOM 750 C C . ARG A 1 93 ? 30.694 1.392 -28.847 1.00 91.62 93 ARG A C 1
ATOM 752 O O . ARG A 1 93 ? 30.492 0.969 -27.712 1.00 91.62 93 ARG A O 1
ATOM 759 N N . GLN A 1 94 ? 31.418 2.484 -29.083 1.00 94.31 94 GLN A N 1
ATOM 760 C CA . GLN A 1 94 ? 32.016 3.287 -28.014 1.00 94.31 94 GLN A CA 1
ATOM 761 C C . GLN A 1 94 ? 30.950 3.947 -27.133 1.00 94.31 94 GLN A C 1
ATOM 763 O O . GLN A 1 94 ? 31.045 3.872 -25.907 1.00 94.31 94 GLN A O 1
ATOM 768 N N . SER A 1 95 ? 29.924 4.554 -27.734 1.00 90.94 95 SER A N 1
ATOM 769 C CA . SER A 1 95 ? 28.802 5.152 -27.004 1.00 90.94 95 SER A CA 1
ATOM 770 C C . SER A 1 95 ? 28.023 4.103 -26.216 1.00 90.94 95 SER A C 1
ATOM 772 O O . SER A 1 95 ? 27.729 4.314 -25.043 1.00 90.94 95 SER A O 1
ATOM 774 N N . LEU A 1 96 ? 27.764 2.942 -26.819 1.00 90.31 96 LEU A N 1
ATOM 775 C CA . LEU A 1 96 ? 27.067 1.838 -26.171 1.00 90.31 96 LEU A CA 1
ATOM 776 C C . LEU A 1 96 ? 27.878 1.270 -24.997 1.00 90.31 96 LEU A C 1
ATOM 778 O O . LEU A 1 96 ? 27.301 0.978 -23.957 1.00 90.31 96 LEU A O 1
ATOM 782 N N . SER A 1 97 ? 29.203 1.165 -25.120 1.00 93.88 97 SER A N 1
ATOM 783 C CA . SER A 1 97 ? 30.087 0.741 -24.024 1.00 93.88 97 SER A CA 1
ATOM 784 C C . SER A 1 97 ? 30.035 1.712 -22.835 1.00 93.88 97 SER A C 1
ATOM 786 O O . SER A 1 97 ? 29.773 1.297 -21.706 1.00 93.88 97 SER A O 1
ATOM 788 N N . LYS A 1 98 ? 30.171 3.024 -23.089 1.00 95.12 98 LYS A N 1
ATOM 789 C CA . LYS A 1 98 ? 30.039 4.067 -22.050 1.00 95.12 98 LYS A CA 1
ATOM 790 C C . LYS A 1 98 ? 28.666 4.035 -21.380 1.00 95.12 98 LYS A C 1
ATOM 792 O O . LYS A 1 98 ? 28.552 4.208 -20.166 1.00 95.12 98 LYS A O 1
ATOM 797 N N . PHE A 1 99 ? 27.624 3.809 -22.173 1.00 93.00 99 PHE A N 1
ATOM 798 C CA . PHE A 1 99 ? 26.266 3.680 -21.677 1.00 93.00 99 PHE A CA 1
ATOM 799 C C . PHE A 1 99 ? 26.092 2.446 -20.782 1.00 93.00 99 PHE A C 1
ATOM 801 O O . PHE A 1 99 ? 25.574 2.577 -19.676 1.00 93.00 99 PHE A O 1
ATOM 808 N N . HIS A 1 100 ? 26.598 1.278 -21.195 1.00 93.38 100 HIS A N 1
ATOM 809 C CA . HIS A 1 100 ? 26.592 0.068 -20.364 1.00 93.38 100 HIS A CA 1
ATOM 810 C C . HIS A 1 100 ? 27.346 0.277 -19.049 1.00 93.38 100 HIS A C 1
ATOM 812 O O . HIS A 1 100 ? 26.869 -0.155 -18.007 1.00 93.38 100 HIS A O 1
ATOM 818 N N . GLU A 1 101 ? 28.478 0.983 -19.052 1.00 96.50 101 GLU A N 1
ATOM 819 C CA . GLU A 1 101 ? 29.208 1.311 -17.821 1.00 96.50 101 GLU A CA 1
ATOM 820 C C . GLU A 1 101 ? 28.386 2.222 -16.887 1.00 96.50 101 GLU A C 1
ATOM 822 O O . GLU A 1 101 ? 28.320 2.010 -15.672 1.00 96.50 101 GLU A O 1
ATOM 827 N N . LYS A 1 102 ? 27.722 3.244 -17.444 1.00 96.00 102 LYS A N 1
ATOM 828 C CA . LYS A 1 102 ? 26.819 4.137 -16.701 1.00 96.00 102 LYS A CA 1
ATOM 829 C C . LYS A 1 102 ? 25.658 3.356 -16.085 1.00 96.00 102 LYS A C 1
ATOM 831 O O . LYS A 1 102 ? 25.426 3.485 -14.885 1.00 96.00 102 LYS A O 1
ATOM 836 N N . ILE A 1 103 ? 24.967 2.531 -16.870 1.00 95.38 103 ILE A N 1
ATOM 837 C CA . ILE A 1 103 ? 23.853 1.713 -16.381 1.00 95.38 103 ILE A CA 1
ATOM 838 C C . ILE A 1 103 ? 24.329 0.658 -15.382 1.00 95.38 103 ILE A C 1
ATOM 840 O O . ILE A 1 103 ? 23.695 0.492 -14.345 1.00 95.38 103 ILE A O 1
ATOM 844 N N . GLY A 1 104 ? 25.477 0.022 -15.614 1.00 96.81 104 GLY A N 1
ATOM 845 C CA . GLY A 1 104 ? 26.072 -0.935 -14.682 1.00 96.81 104 GLY A CA 1
ATOM 846 C C . GLY A 1 104 ? 26.281 -0.335 -13.292 1.00 96.81 104 GLY A C 1
ATOM 847 O O . GLY A 1 104 ? 25.898 -0.940 -12.296 1.00 96.81 104 GLY A O 1
ATOM 848 N N . ARG A 1 105 ? 26.777 0.909 -13.203 1.00 97.81 105 ARG A N 1
ATOM 849 C CA . ARG A 1 105 ? 26.883 1.629 -11.919 1.00 97.81 105 ARG A CA 1
ATOM 850 C C . ARG A 1 105 ? 25.528 1.867 -11.255 1.00 97.81 105 ARG A C 1
ATOM 852 O O . ARG A 1 105 ? 25.428 1.744 -10.037 1.00 97.81 105 ARG A O 1
ATOM 859 N N . ARG A 1 106 ? 24.492 2.193 -12.034 1.00 97.69 106 ARG A N 1
ATOM 860 C CA . ARG A 1 106 ? 23.129 2.380 -11.510 1.00 97.69 106 ARG A CA 1
ATOM 861 C C . ARG A 1 106 ? 22.523 1.074 -11.007 1.00 97.69 106 ARG A C 1
ATOM 863 O O . ARG A 1 106 ? 21.924 1.079 -9.939 1.00 97.69 106 ARG A O 1
ATOM 870 N N . ILE A 1 107 ? 22.719 -0.029 -11.728 1.00 97.56 107 ILE A N 1
ATOM 871 C CA . ILE A 1 107 ? 22.285 -1.365 -11.300 1.00 97.56 107 ILE A CA 1
ATOM 872 C C . ILE A 1 107 ? 22.982 -1.745 -9.992 1.00 97.56 107 ILE A C 1
ATOM 874 O O . ILE A 1 107 ? 22.306 -2.133 -9.046 1.00 97.56 107 ILE A O 1
ATOM 878 N N . SER A 1 108 ? 24.300 -1.550 -9.885 1.00 97.81 108 SER A N 1
ATOM 879 C CA . SER A 1 108 ? 25.030 -1.805 -8.635 1.00 97.81 108 SER A CA 1
ATOM 880 C C . SER A 1 108 ? 24.535 -0.942 -7.471 1.00 97.81 108 SER A C 1
ATOM 882 O O . SER A 1 108 ? 24.489 -1.408 -6.335 1.00 97.81 108 SER A O 1
ATOM 884 N N . TYR A 1 109 ? 24.159 0.314 -7.732 1.00 98.19 109 TYR A N 1
ATOM 885 C CA . TYR A 1 109 ? 23.540 1.167 -6.716 1.00 98.19 109 TYR A CA 1
ATOM 886 C C . TYR A 1 109 ? 22.165 0.623 -6.297 1.00 98.19 109 TYR A C 1
ATOM 888 O O . TYR A 1 109 ? 21.925 0.481 -5.102 1.00 98.19 109 TYR A O 1
ATOM 896 N N . ALA A 1 110 ? 21.310 0.229 -7.248 1.00 97.94 110 ALA A N 1
ATOM 897 C CA . ALA A 1 110 ? 20.012 -0.387 -6.959 1.00 97.94 110 ALA A CA 1
ATOM 898 C C . ALA A 1 110 ? 20.148 -1.693 -6.156 1.00 97.94 110 ALA A C 1
ATOM 900 O O . ALA A 1 110 ? 19.401 -1.906 -5.206 1.00 97.94 110 ALA A O 1
ATOM 901 N N . ASP A 1 111 ? 21.135 -2.535 -6.471 1.00 98.00 111 ASP A N 1
ATOM 902 C CA . ASP A 1 111 ? 21.458 -3.729 -5.678 1.00 98.00 111 ASP A CA 1
ATOM 903 C C . ASP A 1 111 ? 21.862 -3.361 -4.237 1.00 98.00 111 ASP A C 1
ATOM 905 O O . ASP A 1 111 ? 21.466 -4.030 -3.279 1.00 98.00 111 ASP A O 1
ATOM 909 N N . GLY A 1 112 ? 22.610 -2.266 -4.066 1.00 98.06 112 GLY A N 1
ATOM 910 C CA . GLY A 1 112 ? 22.930 -1.702 -2.756 1.00 98.06 112 GLY A CA 1
ATOM 911 C C . GLY A 1 112 ? 21.689 -1.238 -1.989 1.00 98.06 112 GLY A C 1
ATOM 912 O O . GLY A 1 112 ? 21.573 -1.520 -0.796 1.00 98.06 112 GLY A O 1
ATOM 913 N N . GLU A 1 113 ? 20.746 -0.578 -2.661 1.00 98.31 113 GLU A N 1
ATOM 914 C CA . GLU A 1 113 ? 19.464 -0.166 -2.075 1.00 98.31 113 GLU A CA 1
ATOM 915 C C . GLU A 1 113 ? 18.604 -1.374 -1.679 1.00 98.31 113 GLU A C 1
ATOM 917 O O . GLU A 1 113 ? 18.086 -1.418 -0.563 1.00 98.31 113 GLU A O 1
ATOM 922 N N . VAL A 1 114 ? 18.548 -2.421 -2.510 1.00 98.31 114 VAL A N 1
ATOM 923 C CA . VAL A 1 114 ? 17.873 -3.684 -2.165 1.00 98.31 114 VAL A CA 1
ATOM 924 C C . VAL A 1 114 ? 18.482 -4.310 -0.905 1.00 98.31 114 VAL A C 1
ATOM 926 O O . VAL A 1 114 ? 17.753 -4.715 0.002 1.00 98.31 114 VAL A O 1
ATOM 929 N N . ALA A 1 115 ? 19.813 -4.348 -0.798 1.00 98.38 115 ALA A N 1
ATOM 930 C CA . ALA A 1 115 ? 20.493 -4.892 0.377 1.00 98.38 115 ALA A CA 1
ATOM 931 C C . ALA A 1 115 ? 20.228 -4.064 1.649 1.00 98.38 115 ALA A C 1
ATOM 933 O O . ALA A 1 115 ? 19.997 -4.628 2.723 1.00 98.38 115 ALA A O 1
ATOM 934 N N . LYS A 1 116 ? 20.223 -2.727 1.546 1.00 98.38 116 LYS A N 1
ATOM 935 C CA . LYS A 1 116 ? 19.870 -1.831 2.662 1.00 98.38 116 LYS A CA 1
ATOM 936 C C . LYS A 1 116 ? 18.420 -2.017 3.094 1.00 98.38 116 LYS A C 1
ATOM 938 O O . LYS A 1 116 ? 18.157 -2.083 4.295 1.00 98.38 116 LYS A O 1
ATOM 943 N N . ALA A 1 117 ? 17.499 -2.142 2.141 1.00 98.25 117 ALA A N 1
ATOM 944 C CA . ALA A 1 117 ? 16.092 -2.393 2.416 1.00 98.25 117 ALA A CA 1
ATOM 945 C C . ALA A 1 117 ? 15.896 -3.715 3.169 1.00 98.25 117 ALA A C 1
ATOM 947 O O . ALA A 1 117 ? 15.235 -3.734 4.206 1.00 98.25 117 ALA A O 1
ATOM 948 N N . ALA A 1 118 ? 16.539 -4.794 2.710 1.00 97.94 118 ALA A N 1
ATOM 949 C CA . ALA A 1 118 ? 16.509 -6.090 3.384 1.00 97.94 118 ALA A CA 1
ATOM 950 C C . ALA A 1 118 ? 17.087 -6.008 4.811 1.00 97.94 118 ALA A C 1
ATOM 952 O O . ALA A 1 118 ? 16.505 -6.534 5.759 1.00 97.94 118 ALA A O 1
ATOM 953 N N . ALA A 1 119 ? 18.193 -5.282 5.005 1.00 98.31 119 ALA A N 1
ATOM 954 C CA . ALA A 1 119 ? 18.775 -5.069 6.331 1.00 98.31 119 ALA A CA 1
ATOM 955 C C . ALA A 1 119 ? 17.871 -4.232 7.258 1.00 98.31 119 ALA A C 1
ATOM 957 O O . ALA A 1 119 ? 17.805 -4.497 8.459 1.00 98.31 119 ALA A O 1
ATOM 958 N N . ALA A 1 120 ? 17.173 -3.223 6.728 1.00 98.12 120 ALA A N 1
ATOM 959 C CA . ALA A 1 120 ? 16.181 -2.451 7.477 1.00 98.12 120 ALA A CA 1
ATOM 960 C C . ALA A 1 120 ? 14.967 -3.316 7.853 1.00 98.12 120 ALA A C 1
ATOM 962 O O . ALA A 1 120 ? 14.488 -3.252 8.988 1.00 98.12 120 ALA A O 1
ATOM 963 N N . LEU A 1 121 ? 14.534 -4.193 6.944 1.00 97.44 121 LEU A N 1
ATOM 964 C CA . LEU A 1 121 ? 13.440 -5.130 7.171 1.00 97.44 121 LEU A CA 1
ATOM 965 C C . LEU A 1 121 ? 13.760 -6.126 8.293 1.00 97.44 121 LEU A C 1
ATOM 967 O O . LEU A 1 121 ? 12.934 -6.331 9.180 1.00 97.44 121 LEU A O 1
ATOM 971 N N . GLN A 1 122 ? 14.983 -6.667 8.324 1.00 96.69 122 GLN A N 1
ATOM 972 C CA . GLN A 1 122 ? 15.454 -7.538 9.412 1.00 96.69 122 GLN A CA 1
ATOM 973 C C . GLN A 1 122 ? 15.457 -6.846 10.783 1.00 96.69 122 GLN A C 1
ATOM 975 O O . GLN A 1 122 ? 15.310 -7.505 11.810 1.00 96.69 122 GLN A O 1
ATOM 980 N N . LYS A 1 123 ? 15.597 -5.515 10.816 1.00 97.50 123 LYS A N 1
ATOM 981 C CA . LYS A 1 123 ? 15.519 -4.705 12.042 1.00 97.50 123 LYS A CA 1
ATOM 982 C C . LYS A 1 123 ? 14.083 -4.321 12.426 1.00 97.50 123 LYS A C 1
ATOM 984 O O . LYS A 1 123 ? 13.893 -3.680 13.455 1.00 97.50 123 LYS A O 1
ATOM 989 N N . GLY A 1 124 ? 13.083 -4.667 11.610 1.00 95.44 124 GLY A N 1
ATOM 990 C CA . GLY A 1 124 ? 11.689 -4.251 11.794 1.00 95.44 124 GLY A CA 1
ATOM 991 C C . GLY A 1 124 ? 11.409 -2.788 11.424 1.00 95.44 124 GLY A C 1
ATOM 992 O O . GLY A 1 124 ? 10.330 -2.271 11.728 1.00 95.44 124 GLY A O 1
ATOM 993 N N . ASP A 1 125 ? 12.355 -2.105 10.768 1.00 97.19 125 ASP A N 1
ATOM 994 C CA . ASP A 1 125 ? 12.177 -0.731 10.292 1.00 97.19 125 ASP A CA 1
ATOM 995 C C . ASP A 1 125 ? 11.569 -0.721 8.882 1.00 97.19 125 ASP A C 1
ATOM 997 O O . ASP A 1 125 ? 12.238 -0.504 7.868 1.00 97.19 125 ASP A O 1
ATOM 1001 N N . HIS A 1 126 ? 10.259 -0.972 8.822 1.00 95.62 126 HIS A N 1
ATOM 1002 C CA . HIS A 1 126 ? 9.518 -1.055 7.560 1.00 95.62 126 HIS A CA 1
ATOM 1003 C C . HIS A 1 126 ? 9.511 0.264 6.778 1.00 95.62 126 HIS A C 1
ATOM 1005 O O . HIS A 1 126 ? 9.445 0.245 5.552 1.00 95.62 126 HIS A O 1
ATOM 1011 N N . LYS A 1 127 ? 9.588 1.414 7.463 1.00 95.06 127 LYS A N 1
ATOM 1012 C CA . LYS A 1 127 ? 9.570 2.726 6.803 1.00 95.06 127 LYS A CA 1
ATOM 1013 C C . LYS A 1 127 ? 10.855 2.935 6.007 1.00 95.06 127 LYS A C 1
ATOM 1015 O O . LYS A 1 127 ? 10.796 3.309 4.839 1.00 95.06 127 LYS A O 1
ATOM 1020 N N . THR A 1 128 ? 11.998 2.659 6.629 1.00 97.31 128 THR A N 1
ATOM 1021 C CA . THR A 1 128 ? 13.300 2.743 5.958 1.00 97.31 128 THR A CA 1
ATOM 1022 C C . THR A 1 128 ? 13.418 1.690 4.855 1.00 97.31 128 THR A C 1
ATOM 1024 O O . THR A 1 128 ? 13.889 2.006 3.764 1.00 97.31 128 THR A O 1
ATOM 1027 N N . ALA A 1 129 ? 12.906 0.471 5.078 1.00 97.88 129 ALA A N 1
ATOM 1028 C CA . ALA A 1 129 ? 12.866 -0.567 4.045 1.00 97.88 129 ALA A CA 1
ATOM 1029 C C . ALA A 1 129 ? 12.069 -0.134 2.799 1.00 97.88 129 ALA A C 1
ATOM 1031 O O . ALA A 1 129 ? 12.554 -0.294 1.681 1.00 97.88 129 ALA A O 1
ATOM 1032 N N . LEU A 1 130 ? 10.887 0.471 2.981 1.00 95.81 130 LEU A N 1
ATOM 1033 C CA . LEU A 1 130 ? 10.067 0.995 1.881 1.00 95.81 130 LEU A CA 1
ATOM 1034 C C . LEU A 1 130 ? 10.747 2.144 1.125 1.00 95.81 130 LEU A C 1
ATOM 1036 O O . LEU A 1 130 ? 10.614 2.224 -0.094 1.00 95.81 130 LEU A O 1
ATOM 1040 N N . SER A 1 131 ? 11.487 3.009 1.826 1.00 97.19 131 SER A N 1
ATOM 1041 C CA . SER A 1 131 ? 12.246 4.097 1.194 1.00 97.19 131 SER A CA 1
ATOM 1042 C C . SER A 1 131 ? 13.308 3.551 0.239 1.00 97.19 131 SER A C 1
ATOM 1044 O O . SER A 1 131 ? 13.331 3.920 -0.930 1.00 97.19 131 SER A O 1
ATOM 1046 N N . HIS A 1 132 ? 14.138 2.619 0.715 1.00 98.31 132 HIS A N 1
ATOM 1047 C CA . HIS A 1 132 ? 15.178 1.986 -0.099 1.00 98.31 132 HIS A CA 1
ATOM 1048 C C . HIS A 1 132 ? 14.592 1.141 -1.244 1.00 98.31 132 HIS A C 1
ATOM 1050 O O . HIS A 1 132 ? 15.109 1.155 -2.359 1.00 98.31 132 HIS A O 1
ATOM 1056 N N . TYR A 1 133 ? 13.471 0.451 -1.004 1.00 98.00 133 TYR A N 1
ATOM 1057 C CA . TYR A 1 133 ? 12.721 -0.230 -2.062 1.00 98.00 133 TYR A CA 1
ATOM 1058 C C . TYR A 1 133 ? 12.280 0.739 -3.170 1.00 98.00 133 TYR A C 1
ATOM 1060 O O . TYR A 1 133 ? 12.449 0.424 -4.347 1.00 98.00 133 TYR A O 1
ATOM 1068 N N . SER A 1 134 ? 11.748 1.914 -2.808 1.00 96.75 134 SER A N 1
ATOM 1069 C CA . SER A 1 134 ? 11.321 2.927 -3.781 1.00 96.75 134 SER A CA 1
ATOM 1070 C C . SER A 1 134 ? 12.482 3.372 -4.666 1.00 96.75 134 SER A C 1
ATOM 1072 O O . SER A 1 134 ? 12.342 3.364 -5.883 1.00 96.75 134 SER A O 1
ATOM 1074 N N . GLU A 1 135 ? 13.644 3.673 -4.075 1.00 97.81 135 GLU A N 1
ATOM 1075 C CA . GLU A 1 135 ? 14.835 4.076 -4.835 1.00 97.81 135 GLU A CA 1
ATOM 1076 C C . GLU A 1 135 ? 15.293 2.987 -5.819 1.00 97.81 135 GLU A C 1
ATOM 1078 O O . GLU A 1 135 ? 15.592 3.274 -6.981 1.00 97.81 135 GLU A O 1
ATOM 1083 N N . ALA A 1 136 ? 15.310 1.720 -5.391 1.00 98.00 136 ALA A N 1
ATOM 1084 C CA . ALA A 1 136 ? 15.645 0.600 -6.270 1.00 98.00 136 ALA A CA 1
ATOM 1085 C C . ALA A 1 136 ? 14.626 0.433 -7.414 1.00 98.00 136 ALA A C 1
ATOM 1087 O O . ALA A 1 136 ? 15.006 0.151 -8.556 1.00 98.00 136 ALA A O 1
ATOM 1088 N N . ASN A 1 137 ? 13.337 0.620 -7.120 1.00 97.19 137 ASN A N 1
ATOM 1089 C CA . ASN A 1 137 ? 12.256 0.515 -8.096 1.00 97.19 137 ASN A CA 1
ATOM 1090 C C . ASN A 1 137 ? 12.293 1.651 -9.131 1.00 97.19 137 ASN A C 1
ATOM 1092 O O . ASN A 1 137 ? 12.064 1.403 -10.315 1.00 97.19 137 ASN A O 1
ATOM 1096 N N . ASP A 1 138 ? 12.633 2.872 -8.718 1.00 97.00 138 ASP A N 1
ATOM 1097 C CA . ASP A 1 138 ? 12.791 4.010 -9.629 1.00 97.00 138 ASP A CA 1
ATOM 1098 C C . ASP A 1 138 ? 13.906 3.739 -10.647 1.00 97.00 138 ASP A C 1
ATOM 1100 O O . ASP A 1 138 ? 13.704 3.877 -11.853 1.00 97.00 138 ASP A O 1
ATOM 1104 N N . ILE A 1 139 ? 15.047 3.212 -10.191 1.00 97.38 139 ILE A N 1
ATOM 1105 C CA . ILE A 1 139 ? 16.149 2.827 -11.086 1.00 97.38 139 ILE A CA 1
ATOM 1106 C C . ILE A 1 139 ? 15.724 1.717 -12.045 1.00 97.38 139 ILE A C 1
ATOM 1108 O O . ILE A 1 139 ? 16.065 1.776 -13.225 1.00 97.38 139 ILE A O 1
ATOM 1112 N N . TYR A 1 140 ? 14.975 0.722 -11.564 1.00 96.94 140 TYR A N 1
ATOM 1113 C CA . TYR A 1 140 ? 14.418 -0.331 -12.411 1.00 96.94 140 TYR A CA 1
ATOM 1114 C C . TYR A 1 140 ? 13.511 0.231 -13.517 1.00 96.94 140 TYR A C 1
ATOM 1116 O O . TYR A 1 140 ? 13.612 -0.207 -14.666 1.00 96.94 140 TYR A O 1
ATOM 1124 N N . ASN A 1 141 ? 12.665 1.213 -13.197 1.00 94.62 141 ASN A N 1
ATOM 1125 C CA . ASN A 1 141 ? 11.768 1.851 -14.165 1.00 94.62 141 ASN A CA 1
ATOM 1126 C C . ASN A 1 141 ? 12.513 2.723 -15.184 1.00 94.62 141 ASN A C 1
ATOM 1128 O O . ASN A 1 141 ? 12.041 2.888 -16.307 1.00 94.62 141 ASN A O 1
ATOM 1132 N N . GLU A 1 142 ? 13.683 3.244 -14.819 1.00 95.44 142 GLU A N 1
ATOM 1133 C CA . GLU A 1 142 ? 14.550 4.013 -15.712 1.00 95.44 142 GLU A CA 1
ATOM 1134 C C . GLU A 1 142 ? 15.448 3.147 -16.615 1.00 95.44 142 GLU A C 1
ATOM 1136 O O . GLU A 1 142 ? 16.127 3.680 -17.498 1.00 95.44 142 GLU A O 1
ATOM 1141 N N . LEU A 1 143 ? 15.486 1.821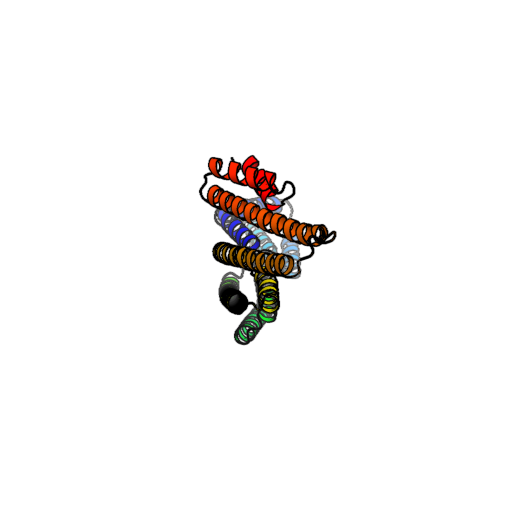 -16.422 1.00 94.44 143 LEU A N 1
ATOM 1142 C CA . LEU A 1 143 ? 16.279 0.945 -17.283 1.00 94.44 143 LEU A CA 1
ATOM 1143 C C . LEU A 1 143 ? 15.697 0.894 -18.706 1.00 94.44 143 LEU A C 1
ATOM 1145 O O . LEU A 1 143 ? 14.504 0.621 -18.878 1.00 94.44 143 LEU A O 1
ATOM 1149 N N . PRO A 1 144 ? 16.534 1.066 -19.747 1.00 91.56 144 PRO A N 1
ATOM 1150 C CA . PRO A 1 144 ? 16.078 0.970 -21.125 1.00 91.56 144 PRO A CA 1
ATOM 1151 C C . PRO A 1 144 ? 15.472 -0.390 -21.446 1.00 91.56 144 PRO A C 1
ATOM 1153 O O . PRO A 1 144 ? 15.944 -1.435 -20.990 1.00 91.56 144 PRO A O 1
ATOM 1156 N N . VAL A 1 145 ? 14.469 -0.383 -22.323 1.00 89.50 145 VAL A N 1
ATOM 1157 C CA . VAL A 1 145 ? 13.738 -1.593 -22.715 1.00 89.50 145 VAL A CA 1
ATOM 1158 C C . VAL A 1 145 ? 14.661 -2.651 -23.324 1.00 89.50 145 VAL A C 1
ATOM 1160 O O . VAL A 1 145 ? 14.484 -3.824 -23.016 1.00 89.50 145 VAL A O 1
ATOM 1163 N N . PHE A 1 146 ? 15.674 -2.253 -24.104 1.00 87.81 146 PHE A N 1
ATOM 1164 C CA . PHE A 1 146 ? 16.605 -3.179 -24.761 1.00 87.81 146 PHE A CA 1
ATOM 1165 C C . PHE A 1 146 ? 17.534 -3.937 -23.790 1.00 87.81 146 PHE A C 1
ATOM 1167 O O . PHE A 1 146 ? 18.105 -4.960 -24.168 1.00 87.81 146 PHE A O 1
ATOM 1174 N N . MET A 1 147 ? 17.671 -3.494 -22.533 1.00 92.50 147 MET A N 1
ATOM 1175 C CA . MET A 1 147 ? 18.492 -4.155 -21.504 1.00 92.50 147 MET A CA 1
ATOM 1176 C C . MET A 1 147 ? 17.718 -5.276 -20.803 1.00 92.50 147 MET A C 1
ATOM 1178 O O . MET A 1 147 ? 17.512 -5.280 -19.589 1.00 92.50 147 MET A O 1
ATOM 1182 N N . HIS A 1 148 ? 17.212 -6.224 -21.591 1.00 92.69 148 HIS A N 1
ATOM 1183 C CA . HIS A 1 148 ? 16.264 -7.230 -21.116 1.00 92.69 148 HIS A CA 1
ATOM 1184 C C . HIS A 1 148 ? 16.820 -8.134 -20.007 1.00 92.69 148 HIS A C 1
ATOM 1186 O O . HIS A 1 148 ? 16.058 -8.551 -19.132 1.00 92.69 148 HIS A O 1
ATOM 1192 N N . ALA A 1 149 ? 18.111 -8.477 -20.051 1.00 96.12 149 ALA A N 1
ATOM 1193 C CA . ALA A 1 149 ? 18.719 -9.404 -19.100 1.00 96.12 149 ALA A CA 1
ATOM 1194 C C . ALA A 1 149 ? 18.871 -8.753 -17.719 1.00 96.12 149 ALA A C 1
ATOM 1196 O O . ALA A 1 149 ? 18.353 -9.269 -16.727 1.00 96.12 149 ALA A O 1
ATOM 1197 N N . GLU A 1 150 ? 19.495 -7.581 -17.684 1.00 96.44 150 GLU A N 1
ATOM 1198 C CA . GLU A 1 150 ? 19.728 -6.776 -16.491 1.00 96.44 150 GLU A CA 1
ATOM 1199 C C . GLU A 1 150 ? 18.409 -6.331 -15.865 1.00 96.44 150 GLU A C 1
ATOM 1201 O O . GLU A 1 150 ? 18.200 -6.480 -14.660 1.00 96.44 150 GLU A O 1
ATOM 1206 N N . ARG A 1 151 ? 17.470 -5.858 -16.696 1.00 96.38 151 ARG A N 1
ATOM 1207 C CA . ARG A 1 151 ? 16.143 -5.444 -16.239 1.00 96.38 151 ARG A CA 1
ATOM 1208 C C . ARG A 1 151 ? 15.389 -6.603 -15.597 1.00 96.38 151 ARG A C 1
ATOM 1210 O O . ARG A 1 151 ? 14.804 -6.419 -14.537 1.00 96.38 151 ARG A O 1
ATOM 1217 N N . ARG A 1 152 ? 15.433 -7.806 -16.183 1.00 97.12 152 ARG A N 1
ATOM 1218 C CA . ARG A 1 152 ? 14.805 -9.009 -15.607 1.00 97.12 152 ARG A CA 1
ATOM 1219 C C . ARG A 1 152 ? 15.461 -9.427 -14.294 1.00 97.12 152 ARG A C 1
ATOM 1221 O O . ARG A 1 152 ? 14.778 -9.908 -13.391 1.00 97.12 152 ARG A O 1
ATOM 1228 N N . GLU A 1 153 ? 16.780 -9.307 -14.184 1.00 97.75 153 GLU A N 1
ATOM 1229 C CA . GLU A 1 153 ? 17.473 -9.606 -12.936 1.00 97.75 153 GLU A CA 1
ATOM 1230 C C . GLU A 1 153 ? 17.066 -8.638 -11.824 1.00 97.75 153 GLU A C 1
ATOM 1232 O O . GLU A 1 153 ? 16.621 -9.097 -10.770 1.00 97.75 153 GLU A O 1
ATOM 1237 N N . LEU A 1 154 ? 17.140 -7.330 -12.079 1.00 97.50 154 LEU A N 1
ATOM 1238 C CA . LEU A 1 154 ? 16.760 -6.313 -11.102 1.00 97.50 154 LEU A CA 1
ATOM 1239 C C . LEU A 1 154 ? 15.274 -6.418 -10.733 1.00 97.50 154 LEU A C 1
ATOM 1241 O O . LEU A 1 154 ? 14.936 -6.372 -9.555 1.00 97.50 154 LEU A O 1
ATOM 1245 N N . GLN A 1 155 ? 14.397 -6.680 -11.708 1.00 97.31 155 GLN A N 1
ATOM 1246 C CA . GLN A 1 155 ? 12.970 -6.919 -11.478 1.00 97.31 155 GLN A CA 1
ATOM 1247 C C . GLN A 1 155 ? 12.724 -8.047 -10.470 1.00 97.31 155 GLN A C 1
ATOM 1249 O O . GLN A 1 155 ? 11.914 -7.894 -9.560 1.00 97.31 155 GLN A O 1
ATOM 1254 N N . ARG A 1 156 ? 13.424 -9.183 -10.610 1.00 98.12 156 ARG A N 1
ATOM 1255 C CA . ARG A 1 156 ? 13.292 -10.305 -9.666 1.00 98.12 156 ARG A CA 1
ATOM 1256 C C . ARG A 1 156 ? 13.696 -9.897 -8.251 1.00 98.12 156 ARG A C 1
ATOM 1258 O O . ARG A 1 156 ? 13.003 -10.269 -7.311 1.00 98.12 156 ARG A O 1
ATOM 1265 N N . LYS A 1 157 ? 14.785 -9.135 -8.104 1.00 98.19 157 LYS A N 1
ATOM 1266 C CA . LYS A 1 157 ? 15.266 -8.651 -6.799 1.00 98.19 157 LYS A CA 1
ATOM 1267 C C . LYS A 1 157 ? 14.277 -7.665 -6.168 1.00 98.19 157 LYS A C 1
ATOM 1269 O O . LYS A 1 157 ? 13.885 -7.854 -5.022 1.00 98.19 157 LYS A O 1
ATOM 1274 N N . VAL A 1 158 ? 13.828 -6.666 -6.931 1.00 97.44 158 VAL A N 1
ATOM 1275 C CA . VAL A 1 158 ? 12.875 -5.637 -6.479 1.00 97.44 158 VAL A CA 1
ATOM 1276 C C . VAL A 1 158 ? 11.535 -6.264 -6.082 1.00 97.44 158 VAL A C 1
ATOM 1278 O O . VAL A 1 158 ? 11.027 -5.976 -5.001 1.00 97.44 158 VAL A O 1
ATOM 1281 N N . PHE A 1 159 ? 10.986 -7.182 -6.885 1.00 97.19 159 PHE A N 1
ATOM 1282 C CA . PHE A 1 159 ? 9.735 -7.865 -6.533 1.00 97.19 159 PHE A CA 1
ATOM 1283 C C . PHE A 1 159 ? 9.874 -8.859 -5.379 1.00 97.19 159 PHE A C 1
ATOM 1285 O O . PHE A 1 159 ? 8.940 -8.991 -4.584 1.00 97.19 159 PHE A O 1
ATOM 1292 N N . GLY A 1 160 ? 11.015 -9.546 -5.267 1.00 97.81 160 GLY A N 1
ATOM 1293 C CA . GLY A 1 160 ? 11.313 -10.382 -4.104 1.00 97.81 160 GLY A CA 1
ATOM 1294 C C . GLY A 1 160 ? 11.273 -9.554 -2.820 1.00 97.81 160 GLY A C 1
ATOM 1295 O O . GLY A 1 160 ? 10.501 -9.857 -1.915 1.00 97.81 160 GLY A O 1
ATOM 1296 N N . LEU A 1 161 ? 11.992 -8.429 -2.809 1.00 97.69 161 LEU A N 1
ATOM 1297 C CA . LEU A 1 161 ? 12.006 -7.490 -1.690 1.00 97.69 161 LEU A CA 1
ATOM 1298 C C . LEU A 1 161 ? 10.613 -6.923 -1.372 1.00 97.69 161 LEU A C 1
ATOM 1300 O O . LEU A 1 161 ? 10.240 -6.856 -0.205 1.00 97.69 161 LEU A O 1
ATOM 1304 N N . TYR A 1 162 ? 9.826 -6.532 -2.381 1.00 97.00 162 TYR A N 1
ATOM 1305 C CA . TYR A 1 162 ? 8.452 -6.061 -2.164 1.00 97.00 162 TYR A CA 1
ATOM 1306 C C . TYR A 1 162 ? 7.592 -7.113 -1.458 1.00 97.00 162 TYR A C 1
ATOM 1308 O O . TYR A 1 162 ? 6.876 -6.793 -0.509 1.00 97.00 162 TYR A O 1
ATOM 1316 N N . SER A 1 163 ? 7.687 -8.366 -1.907 1.00 96.69 163 SER A N 1
ATOM 1317 C CA . SER A 1 163 ? 6.928 -9.482 -1.338 1.00 96.69 163 SER A CA 1
ATOM 1318 C C . SER A 1 163 ? 7.305 -9.710 0.127 1.00 96.69 163 SER A C 1
ATOM 1320 O O . SER A 1 163 ? 6.419 -9.821 0.970 1.00 96.69 163 SER A O 1
ATOM 1322 N N . GLU A 1 164 ? 8.603 -9.680 0.444 1.00 97.69 164 GLU A N 1
ATOM 1323 C CA . GLU A 1 164 ? 9.102 -9.794 1.821 1.00 97.69 164 GLU A CA 1
ATOM 1324 C C . GLU A 1 164 ? 8.650 -8.623 2.708 1.00 97.69 164 GLU A C 1
ATOM 1326 O O . GLU A 1 164 ? 8.218 -8.826 3.846 1.00 97.69 164 GLU A O 1
ATOM 1331 N N . ILE A 1 165 ? 8.722 -7.384 2.201 1.00 96.06 165 ILE A N 1
ATOM 1332 C CA . ILE A 1 165 ? 8.255 -6.195 2.928 1.00 96.06 165 ILE A CA 1
ATOM 1333 C C . ILE A 1 165 ? 6.762 -6.321 3.233 1.00 96.06 165 ILE A C 1
ATOM 1335 O O . ILE A 1 165 ? 6.353 -6.080 4.370 1.00 96.06 165 ILE A O 1
ATOM 1339 N N . LYS A 1 166 ? 5.961 -6.707 2.234 1.00 95.19 166 LYS A N 1
ATOM 1340 C CA . LYS A 1 166 ? 4.517 -6.889 2.375 1.00 95.19 166 LYS A CA 1
ATOM 1341 C C . LYS A 1 166 ? 4.197 -7.945 3.430 1.00 95.19 166 LYS A C 1
ATOM 1343 O O . LYS A 1 166 ? 3.474 -7.640 4.370 1.00 95.19 166 LYS A O 1
ATOM 1348 N N . GLU A 1 167 ? 4.799 -9.130 3.333 1.00 96.44 167 GLU A N 1
ATOM 1349 C CA . GLU A 1 167 ? 4.589 -10.223 4.290 1.00 96.44 167 GLU A CA 1
ATOM 1350 C C . GLU A 1 167 ? 4.885 -9.783 5.732 1.00 96.44 167 GLU A C 1
ATOM 1352 O O . GLU A 1 167 ? 4.101 -10.043 6.641 1.00 96.44 167 GLU A O 1
ATOM 1357 N N . LYS A 1 168 ? 5.976 -9.038 5.947 1.00 95.75 168 LYS A N 1
ATOM 1358 C CA . LYS A 1 168 ? 6.352 -8.539 7.278 1.00 95.75 168 LYS A CA 1
ATOM 1359 C C . LYS A 1 168 ? 5.433 -7.438 7.805 1.00 95.75 168 LYS A C 1
ATOM 1361 O O . LYS A 1 168 ? 5.210 -7.361 9.015 1.00 95.75 168 LYS A O 1
ATOM 1366 N N . ILE A 1 169 ? 4.932 -6.566 6.931 1.00 92.75 169 ILE A N 1
ATOM 1367 C CA . ILE A 1 169 ? 3.945 -5.545 7.306 1.00 92.75 169 ILE A CA 1
ATOM 1368 C C . ILE A 1 169 ? 2.625 -6.219 7.681 1.00 92.75 169 ILE A C 1
ATOM 1370 O O . ILE A 1 169 ? 2.064 -5.883 8.725 1.00 92.75 169 ILE A O 1
ATOM 1374 N N . ASP A 1 170 ? 2.177 -7.187 6.882 1.00 93.75 170 ASP A N 1
ATOM 1375 C CA . ASP A 1 170 ? 0.955 -7.950 7.125 1.00 93.75 170 ASP A CA 1
ATOM 1376 C C . ASP A 1 170 ? 1.062 -8.735 8.443 1.00 93.75 170 ASP A C 1
ATOM 1378 O O . ASP A 1 170 ? 0.178 -8.633 9.291 1.00 93.75 170 ASP A O 1
ATOM 1382 N N . GLU A 1 171 ? 2.187 -9.417 8.692 1.00 95.62 171 GLU A N 1
ATOM 1383 C CA . GLU A 1 171 ? 2.469 -10.115 9.956 1.00 95.62 171 GLU A CA 1
ATOM 1384 C C . GLU A 1 171 ? 2.378 -9.164 11.162 1.00 95.62 171 GLU A C 1
ATOM 1386 O O . GLU A 1 171 ? 1.704 -9.453 12.153 1.00 95.62 171 GLU A O 1
ATOM 1391 N N . LYS A 1 172 ? 3.021 -7.991 11.085 1.00 93.75 172 LYS A N 1
ATOM 1392 C CA . LYS A 1 172 ? 2.970 -6.989 12.159 1.00 93.75 172 LYS A CA 1
ATOM 1393 C C . LYS A 1 172 ? 1.560 -6.440 12.366 1.00 93.75 172 LYS A C 1
ATOM 1395 O O . LYS A 1 172 ? 1.153 -6.227 13.507 1.00 93.75 172 LYS A O 1
ATOM 1400 N N . LEU A 1 173 ? 0.826 -6.194 11.283 1.00 93.19 173 LEU A N 1
ATOM 1401 C CA . LEU A 1 173 ? -0.546 -5.705 11.335 1.00 93.19 173 LEU A CA 1
ATOM 1402 C C . LEU A 1 173 ? -1.464 -6.723 12.023 1.00 93.19 173 LEU A C 1
ATOM 1404 O O . LEU A 1 173 ? -2.216 -6.338 12.918 1.00 93.19 173 LEU A O 1
ATOM 1408 N N . VAL A 1 174 ? -1.360 -8.003 11.651 1.00 96.00 174 VAL A N 1
ATOM 1409 C CA . VAL A 1 174 ? -2.108 -9.110 12.266 1.00 96.00 174 VAL A CA 1
ATOM 1410 C C . VAL A 1 174 ? -1.760 -9.238 13.749 1.00 96.00 174 VAL A C 1
ATOM 1412 O O . VAL A 1 174 ? -2.659 -9.250 14.585 1.00 96.00 174 VAL A O 1
ATOM 1415 N N . ASN A 1 175 ? -0.473 -9.237 14.105 1.00 96.06 175 ASN A N 1
ATOM 1416 C CA . ASN A 1 175 ? -0.042 -9.349 15.502 1.00 96.06 175 ASN A CA 1
ATOM 1417 C C . ASN A 1 175 ? -0.559 -8.192 16.372 1.00 96.06 175 ASN A C 1
ATOM 1419 O O . ASN A 1 175 ? -1.104 -8.427 17.452 1.00 96.06 175 ASN A O 1
ATOM 1423 N N . ASN A 1 176 ? -0.441 -6.950 15.890 1.00 94.81 176 ASN A N 1
ATOM 1424 C CA . ASN A 1 176 ? -0.967 -5.776 16.592 1.00 94.81 176 ASN A CA 1
ATOM 1425 C C . ASN A 1 176 ? -2.491 -5.860 16.752 1.00 94.81 176 ASN A C 1
ATOM 1427 O O . ASN A 1 176 ? -3.032 -5.529 17.805 1.00 94.81 176 ASN A O 1
ATOM 1431 N N . PHE A 1 177 ? -3.188 -6.316 15.709 1.00 96.31 177 PHE A N 1
ATOM 1432 C CA . PHE A 1 177 ? -4.633 -6.494 15.739 1.00 96.31 177 PHE A CA 1
ATOM 1433 C C . PHE A 1 177 ? -5.062 -7.526 16.791 1.00 96.31 177 PHE A C 1
ATOM 1435 O O . PHE A 1 177 ? -5.947 -7.254 17.607 1.00 96.31 177 PHE A O 1
ATOM 1442 N N . GLU A 1 178 ? -4.412 -8.689 16.820 1.00 97.44 178 GLU A N 1
ATOM 1443 C CA . GLU A 1 178 ? -4.677 -9.729 17.813 1.00 97.44 178 GLU A CA 1
ATOM 1444 C C . GLU A 1 178 ? -4.381 -9.272 19.246 1.00 97.44 178 GLU A C 1
ATOM 1446 O O . GLU A 1 178 ? -5.108 -9.639 20.175 1.00 97.44 178 GLU A O 1
ATOM 1451 N N . GLU A 1 179 ? -3.323 -8.485 19.448 1.00 97.75 179 GLU A N 1
ATOM 1452 C CA . GLU A 1 179 ? -2.986 -7.911 20.750 1.00 97.75 179 GLU A CA 1
ATOM 1453 C C . GLU A 1 179 ? -4.072 -6.936 21.226 1.00 97.75 179 GLU A C 1
ATOM 1455 O O . GLU A 1 179 ? -4.575 -7.077 22.347 1.00 97.75 179 GLU A O 1
ATOM 1460 N N . SER A 1 180 ? -4.515 -6.019 20.360 1.00 97.56 180 SER A N 1
ATOM 1461 C CA . SER A 1 180 ? -5.626 -5.109 20.658 1.00 97.56 180 SER A CA 1
ATOM 1462 C C . SER A 1 180 ? -6.924 -5.864 20.963 1.00 97.56 180 SER A C 1
ATOM 1464 O O . SER A 1 180 ? -7.620 -5.532 21.924 1.00 97.56 180 SER A O 1
ATOM 1466 N N . LEU A 1 181 ? -7.245 -6.930 20.219 1.00 97.75 181 LEU A N 1
ATOM 1467 C CA . LEU A 1 181 ? -8.406 -7.777 20.523 1.00 97.75 181 LEU A CA 1
ATOM 1468 C C . LEU A 1 181 ? -8.290 -8.465 21.886 1.00 97.75 181 LEU A C 1
ATOM 1470 O O . LEU A 1 181 ? -9.248 -8.452 22.666 1.00 97.75 181 LEU A O 1
ATOM 1474 N N . ARG A 1 182 ? -7.125 -9.046 22.201 1.00 98.38 182 ARG A N 1
ATOM 1475 C CA . ARG A 1 182 ? -6.863 -9.653 23.515 1.00 98.38 182 ARG A CA 1
ATOM 1476 C C . ARG A 1 182 ? -7.049 -8.633 24.635 1.00 98.38 182 ARG A C 1
ATOM 1478 O O . ARG A 1 182 ? -7.691 -8.948 25.639 1.00 98.38 182 ARG A O 1
ATOM 1485 N N . ARG A 1 183 ? -6.561 -7.405 24.445 1.00 98.25 183 ARG A N 1
ATOM 1486 C CA . ARG A 1 183 ? -6.736 -6.308 25.403 1.00 98.25 183 ARG A CA 1
ATOM 1487 C C . ARG A 1 183 ? -8.205 -5.933 25.588 1.00 98.25 183 ARG A C 1
ATOM 1489 O O . ARG A 1 183 ? -8.654 -5.848 26.728 1.00 98.25 183 ARG A O 1
ATOM 1496 N N . ILE A 1 184 ? -8.968 -5.786 24.503 1.00 98.19 184 ILE A N 1
ATOM 1497 C CA . ILE A 1 184 ? -10.418 -5.530 24.560 1.00 98.19 184 ILE A CA 1
ATOM 1498 C C . ILE A 1 184 ? -11.126 -6.624 25.366 1.00 98.19 184 ILE A C 1
ATOM 1500 O O . ILE A 1 184 ? -11.925 -6.323 26.250 1.00 98.19 184 ILE A O 1
ATOM 1504 N N . TYR A 1 185 ? -10.829 -7.898 25.107 1.00 98.00 185 TYR A N 1
ATOM 1505 C CA . TYR A 1 185 ? -11.468 -9.000 25.831 1.00 98.00 185 TYR A CA 1
ATOM 1506 C C . TYR A 1 185 ? -11.057 -9.073 27.307 1.00 98.00 185 TYR A C 1
ATOM 1508 O O . TYR A 1 185 ? -11.905 -9.384 28.146 1.00 98.00 185 TYR A O 1
ATOM 1516 N N . SER A 1 186 ? -9.811 -8.725 27.643 1.00 98.25 186 SER A N 1
ATOM 1517 C CA . SER A 1 186 ? -9.384 -8.574 29.040 1.00 98.25 186 SER A CA 1
ATOM 1518 C C . SER A 1 186 ? -10.173 -7.470 29.743 1.00 98.25 186 SER A C 1
ATOM 1520 O O . SER A 1 186 ? -10.755 -7.718 30.793 1.00 98.25 186 SER A O 1
ATOM 1522 N N . LEU A 1 187 ? -10.276 -6.285 29.132 1.00 98.31 187 LEU A N 1
ATOM 1523 C CA . LEU A 1 187 ? -11.013 -5.148 29.691 1.00 98.31 187 LEU A CA 1
ATOM 1524 C C . LEU A 1 187 ? -12.508 -5.451 29.870 1.00 98.31 187 LEU A C 1
ATOM 1526 O O . LEU A 1 187 ? -13.114 -5.024 30.854 1.00 98.31 187 LEU A O 1
ATOM 1530 N N . ILE A 1 188 ? -13.104 -6.229 28.959 1.00 98.19 188 ILE A N 1
ATOM 1531 C CA . ILE A 1 188 ? -14.481 -6.712 29.118 1.00 98.19 188 ILE A CA 1
ATOM 1532 C C . ILE A 1 188 ? -14.598 -7.614 30.350 1.00 98.19 188 ILE A C 1
ATOM 1534 O O . ILE A 1 188 ? -15.498 -7.416 31.164 1.00 98.19 188 ILE A O 1
ATOM 1538 N N . SER A 1 189 ? -13.685 -8.574 30.515 1.00 98.25 189 SER A N 1
ATOM 1539 C CA . SER A 1 189 ? -13.654 -9.462 31.684 1.00 98.25 189 SER A CA 1
ATOM 1540 C C . SER A 1 189 ? -13.461 -8.686 32.994 1.00 98.25 189 SER A C 1
ATOM 1542 O O . SER A 1 189 ? -14.157 -8.937 33.978 1.00 98.25 189 SER A O 1
ATOM 1544 N N . ASP A 1 190 ? -12.568 -7.695 33.005 1.00 98.00 190 ASP A N 1
ATOM 1545 C CA . ASP A 1 190 ? -12.313 -6.827 34.161 1.00 98.00 190 ASP A CA 1
ATOM 1546 C C . ASP A 1 190 ? -13.554 -6.018 34.543 1.00 98.00 190 ASP A C 1
ATOM 1548 O O . ASP A 1 190 ? -13.934 -5.971 35.714 1.00 98.00 190 ASP A O 1
ATOM 1552 N N . SER A 1 191 ? -14.233 -5.445 33.546 1.00 97.81 191 SER A N 1
ATOM 1553 C CA . SER A 1 191 ? -15.471 -4.697 33.755 1.00 97.81 191 SER A CA 1
ATOM 1554 C C . SER A 1 191 ? -16.573 -5.585 34.339 1.00 97.81 191 SER A C 1
ATOM 1556 O O . SER A 1 191 ? -17.234 -5.200 35.302 1.00 97.81 191 SER A O 1
ATOM 1558 N N . MET A 1 192 ? -16.725 -6.808 33.824 1.00 97.69 192 MET A N 1
ATOM 1559 C CA . MET A 1 192 ? -17.696 -7.783 34.331 1.00 97.69 192 MET A CA 1
ATOM 1560 C C . MET A 1 192 ? -17.412 -8.177 35.785 1.00 97.69 192 MET A C 1
ATOM 1562 O O . MET A 1 192 ? -18.322 -8.145 36.613 1.00 97.69 192 MET A O 1
ATOM 1566 N N . ARG A 1 193 ? -16.148 -8.452 36.133 1.00 98.38 193 ARG A N 1
ATOM 1567 C CA . ARG A 1 193 ? -15.743 -8.731 37.523 1.00 98.38 193 ARG A CA 1
ATOM 1568 C C . ARG A 1 193 ? -16.013 -7.545 38.452 1.00 98.38 193 ARG A C 1
ATOM 1570 O O . ARG A 1 193 ? -16.487 -7.731 39.571 1.00 98.38 193 ARG A O 1
ATOM 1577 N N . ALA A 1 194 ? -15.764 -6.319 37.990 1.00 98.00 194 ALA A N 1
ATOM 1578 C CA . ALA A 1 194 ? -16.077 -5.111 38.750 1.00 98.00 194 ALA A CA 1
ATOM 1579 C C . ALA A 1 194 ? -17.594 -4.943 38.973 1.00 98.00 194 ALA A C 1
ATOM 1581 O O . ALA A 1 194 ? -18.014 -4.570 40.070 1.00 98.00 194 ALA A O 1
ATOM 1582 N N . LEU A 1 195 ? -18.431 -5.286 37.984 1.00 96.69 195 LEU A N 1
ATOM 1583 C CA . LEU A 1 195 ? -19.891 -5.302 38.142 1.00 96.69 195 LEU A CA 1
ATOM 1584 C C . LEU A 1 195 ? -20.360 -6.330 39.176 1.00 96.69 195 LEU A C 1
ATOM 1586 O O . LEU A 1 195 ? -21.258 -6.024 39.960 1.00 96.69 195 LEU A O 1
ATOM 1590 N N . GLU A 1 196 ? -19.771 -7.527 39.191 1.00 96.50 196 GLU A N 1
ATOM 1591 C CA . GLU A 1 196 ? -20.066 -8.562 40.193 1.00 96.50 196 GLU A CA 1
ATOM 1592 C C . GLU A 1 196 ? -19.682 -8.107 41.608 1.00 96.50 196 GLU A C 1
ATOM 1594 O O . GLU A 1 196 ? -20.424 -8.345 42.561 1.00 96.50 196 GLU A O 1
ATOM 1599 N N . GLY A 1 197 ? -18.575 -7.369 41.737 1.00 97.31 197 GLY A N 1
ATOM 1600 C CA . GLY A 1 197 ? -18.135 -6.738 42.984 1.00 97.31 197 GLY A CA 1
ATOM 1601 C C . GLY A 1 197 ? -18.890 -5.460 43.375 1.00 97.31 197 GLY A C 1
ATOM 1602 O O . GLY A 1 197 ? -18.533 -4.837 44.373 1.00 97.31 197 GLY A O 1
ATOM 1603 N N . ASN A 1 198 ? -19.915 -5.043 42.618 1.00 96.88 198 ASN A N 1
ATOM 1604 C CA . ASN A 1 198 ? -20.622 -3.761 42.775 1.00 96.88 198 ASN A CA 1
ATOM 1605 C C . ASN A 1 198 ? -19.717 -2.506 42.698 1.00 96.88 198 ASN A C 1
ATOM 1607 O O . ASN A 1 198 ? -20.093 -1.426 43.177 1.00 96.88 198 ASN A O 1
ATOM 1611 N N . ASP A 1 199 ? -18.544 -2.617 42.069 1.00 97.62 199 ASP A N 1
ATOM 1612 C CA . ASP A 1 199 ? -17.641 -1.502 41.772 1.00 97.62 199 ASP A CA 1
ATOM 1613 C C . ASP A 1 199 ? -17.940 -0.917 40.382 1.00 97.62 199 ASP A C 1
ATOM 1615 O O . ASP A 1 199 ? -17.276 -1.178 39.375 1.00 97.62 199 ASP A O 1
ATOM 1619 N N . PHE A 1 200 ? -18.989 -0.097 40.317 1.00 95.31 200 PHE A N 1
ATOM 1620 C CA . PHE A 1 200 ? -19.460 0.467 39.050 1.00 95.31 200 PHE A CA 1
ATOM 1621 C C . PHE A 1 200 ? -18.518 1.512 38.441 1.00 95.31 200 PHE A C 1
ATOM 1623 O O . PHE A 1 200 ? -18.576 1.734 37.232 1.00 95.31 200 PHE A O 1
ATOM 1630 N N . GLN A 1 201 ? -17.661 2.158 39.243 1.00 94.69 201 GLN A N 1
ATOM 1631 C CA . GLN A 1 201 ? -16.701 3.137 38.721 1.00 94.69 201 GLN A CA 1
ATOM 1632 C C . GLN A 1 201 ? -15.597 2.430 37.939 1.00 94.69 201 GLN A C 1
ATOM 1634 O O . GLN A 1 201 ? -15.321 2.810 36.799 1.00 94.69 201 GLN A O 1
ATOM 1639 N N . SER A 1 202 ? -15.037 1.354 38.500 1.00 97.00 202 SER A N 1
ATOM 1640 C CA . SER A 1 202 ? -14.058 0.525 37.792 1.00 97.00 202 SER A CA 1
ATOM 1641 C C . SER A 1 202 ? -14.665 -0.112 36.543 1.00 97.00 202 SER A C 1
ATOM 1643 O O . SER A 1 202 ? -14.070 -0.031 35.469 1.00 97.00 202 SER A O 1
ATOM 1645 N N . ALA A 1 203 ? -15.893 -0.640 36.633 1.00 97.12 203 ALA A N 1
ATOM 1646 C CA . ALA A 1 203 ? -16.583 -1.211 35.476 1.00 97.12 203 ALA A CA 1
ATOM 1647 C C . ALA A 1 203 ? -16.750 -0.199 34.329 1.00 97.12 203 ALA A C 1
ATOM 1649 O O . ALA A 1 203 ? -16.463 -0.515 33.170 1.00 97.12 203 ALA A O 1
ATOM 1650 N N . LYS A 1 204 ? -17.176 1.029 34.654 1.00 94.50 204 LYS A N 1
ATOM 1651 C CA . LYS A 1 204 ? -17.327 2.119 33.685 1.00 94.50 204 LYS A CA 1
ATOM 1652 C C . LYS A 1 204 ? -15.990 2.491 33.043 1.00 94.50 204 LYS A C 1
ATOM 1654 O O . LYS A 1 204 ? -15.927 2.611 31.822 1.00 94.50 204 LYS A O 1
ATOM 1659 N N . LYS A 1 205 ? -14.929 2.625 33.842 1.00 97.00 205 LYS A N 1
ATOM 1660 C CA . LYS A 1 205 ? -13.587 2.947 33.345 1.00 97.00 205 LYS A CA 1
ATOM 1661 C C . LYS A 1 205 ? -13.084 1.895 32.347 1.00 97.00 205 LYS A C 1
ATOM 1663 O O . LYS A 1 205 ? -12.678 2.253 31.247 1.00 97.00 205 LYS A O 1
ATOM 1668 N N . SER A 1 206 ? -13.185 0.605 32.677 1.00 97.69 206 SER A N 1
ATOM 1669 C CA . SER A 1 206 ? -12.787 -0.481 31.765 1.00 97.69 206 SER A CA 1
ATOM 1670 C C . SER A 1 206 ? -13.602 -0.495 30.466 1.00 97.69 206 SER A C 1
ATOM 1672 O O . SER A 1 206 ? -13.068 -0.804 29.402 1.00 97.69 206 SER A O 1
ATOM 1674 N N . TYR A 1 207 ? -14.886 -0.124 30.520 1.00 97.00 207 TYR A N 1
ATOM 1675 C CA . TYR A 1 207 ? -15.716 0.029 29.323 1.00 97.00 207 TYR A CA 1
ATOM 1676 C C . TYR A 1 207 ? -15.252 1.196 28.432 1.00 97.00 207 TYR A C 1
ATOM 1678 O O . TYR A 1 207 ? -15.171 1.049 27.213 1.00 97.00 207 TYR A O 1
ATOM 1686 N N . GLU A 1 208 ? -14.917 2.347 29.018 1.00 95.19 208 GLU A N 1
ATOM 1687 C CA . GLU A 1 208 ? -14.382 3.492 28.268 1.00 95.19 208 GLU A CA 1
ATOM 1688 C C . GLU A 1 208 ? -13.042 3.147 27.601 1.00 95.19 208 GLU A C 1
ATOM 1690 O O . GLU A 1 208 ? -12.837 3.456 26.425 1.00 95.19 208 GLU A O 1
ATOM 1695 N N . GLU A 1 209 ? -12.167 2.425 28.306 1.00 97.69 209 GLU A N 1
ATOM 1696 C CA . GLU A 1 209 ? -10.910 1.913 27.750 1.00 97.69 209 GLU A CA 1
ATOM 1697 C C . GLU A 1 209 ? -11.146 0.914 26.602 1.00 97.69 209 GLU A C 1
ATOM 1699 O O . GLU A 1 209 ? -10.457 0.994 25.583 1.00 97.69 209 GLU A O 1
ATOM 1704 N N . CYS A 1 210 ? -12.166 0.044 26.689 1.00 97.62 210 CYS A N 1
ATOM 1705 C CA . CYS A 1 210 ? -12.556 -0.829 25.571 1.00 97.62 210 CYS A CA 1
ATOM 1706 C C . CYS A 1 210 ? -12.906 -0.028 24.314 1.00 97.62 210 CYS A C 1
ATOM 1708 O O . CYS A 1 210 ? -12.532 -0.420 23.212 1.00 97.62 210 CYS A O 1
ATOM 1710 N N . LEU A 1 211 ? -13.648 1.076 24.459 1.00 95.00 211 LEU A N 1
ATOM 1711 C CA . LEU A 1 211 ? -14.050 1.902 23.319 1.00 95.00 211 LEU A CA 1
ATOM 1712 C C . LEU A 1 211 ? -12.855 2.591 22.661 1.00 95.00 211 LEU A C 1
ATOM 1714 O O . LEU A 1 211 ? -12.837 2.726 21.437 1.00 95.00 211 LEU A O 1
ATOM 1718 N N . LEU A 1 212 ? -11.878 3.034 23.455 1.00 96.12 212 LEU A N 1
ATOM 1719 C CA . LEU A 1 212 ? -10.646 3.620 22.933 1.00 96.12 212 LEU A CA 1
ATOM 1720 C C . LEU A 1 212 ? -9.854 2.590 22.121 1.00 96.12 212 LEU A C 1
ATOM 1722 O O . LEU A 1 212 ? -9.515 2.866 20.973 1.00 96.12 212 LEU A O 1
ATOM 1726 N N . GLU A 1 213 ? -9.654 1.391 22.668 1.00 97.81 213 GLU A N 1
ATOM 1727 C CA . GLU A 1 213 ? -8.929 0.309 21.990 1.00 97.81 213 GLU A CA 1
ATOM 1728 C C . GLU A 1 213 ? -9.682 -0.206 20.747 1.00 97.81 213 GLU A C 1
ATOM 1730 O O . GLU A 1 213 ? -9.092 -0.496 19.710 1.00 97.81 213 GLU A O 1
ATOM 1735 N N . PHE A 1 214 ? -11.015 -0.258 20.794 1.00 97.12 214 PHE A N 1
ATOM 1736 C CA . PHE A 1 214 ? -11.833 -0.643 19.642 1.00 97.12 214 PHE A CA 1
ATOM 1737 C C . PHE A 1 214 ? -11.711 0.345 18.471 1.00 97.12 214 PHE A C 1
ATOM 1739 O O . PHE A 1 214 ? -11.745 -0.053 17.303 1.00 97.12 214 PHE A O 1
ATOM 1746 N N . ARG A 1 215 ? -11.570 1.643 18.769 1.00 95.00 215 ARG A N 1
ATOM 1747 C CA . ARG A 1 215 ? -11.397 2.694 17.753 1.00 95.00 215 ARG A CA 1
ATOM 1748 C C . ARG A 1 215 ? -10.037 2.629 17.063 1.00 95.00 215 ARG A C 1
ATOM 1750 O O . ARG A 1 215 ? -9.953 3.064 15.920 1.00 95.00 215 ARG A O 1
ATOM 1757 N N . SER A 1 216 ? -9.008 2.088 17.719 1.00 95.19 216 SER A N 1
ATOM 1758 C CA . SER A 1 216 ? -7.687 1.883 17.113 1.00 95.19 216 SER A CA 1
ATOM 1759 C C . SER A 1 216 ? -7.581 0.609 16.274 1.00 95.19 216 SER A C 1
ATOM 1761 O O . SER A 1 216 ? -6.551 0.408 15.633 1.00 95.19 216 SER A O 1
ATOM 1763 N N . LEU A 1 217 ? -8.616 -0.243 16.233 1.00 95.19 217 LEU A N 1
ATOM 1764 C CA . LEU A 1 217 ? -8.575 -1.458 15.421 1.00 95.19 217 LEU A CA 1
ATOM 1765 C C . LEU A 1 217 ? -8.532 -1.133 13.911 1.00 95.19 217 LEU A C 1
ATOM 1767 O O . LEU A 1 217 ? -9.402 -0.397 13.429 1.00 95.19 217 LEU A O 1
ATOM 1771 N N . PRO A 1 218 ? -7.592 -1.718 13.143 1.00 91.56 218 PRO A N 1
ATOM 1772 C CA . PRO A 1 218 ? -7.521 -1.569 11.690 1.00 91.56 218 PRO A CA 1
ATOM 1773 C C . PRO A 1 218 ? -8.804 -2.012 10.973 1.00 91.56 218 PRO A C 1
ATOM 1775 O O . PRO A 1 218 ? -9.417 -3.021 11.318 1.00 91.56 218 PRO A O 1
ATOM 1778 N N . LEU A 1 219 ? -9.194 -1.273 9.927 1.00 87.38 219 LEU A N 1
ATOM 1779 C CA . LEU A 1 219 ? -10.446 -1.497 9.188 1.00 87.38 219 LEU A CA 1
ATOM 1780 C C . LEU A 1 219 ? -10.489 -2.830 8.419 1.00 87.38 219 LEU A C 1
ATOM 1782 O O . LEU A 1 219 ? -11.584 -3.335 8.183 1.00 87.38 219 LEU A O 1
ATOM 1786 N N . GLY A 1 220 ? -9.332 -3.405 8.071 1.00 88.38 220 GLY A N 1
ATOM 1787 C CA . GLY A 1 220 ? -9.225 -4.629 7.263 1.00 88.38 220 GLY A CA 1
ATOM 1788 C C . GLY A 1 220 ? -9.775 -5.907 7.914 1.00 88.38 220 GLY A C 1
ATOM 1789 O O . GLY A 1 220 ? -10.009 -6.884 7.216 1.00 88.38 220 GLY A O 1
ATOM 1790 N N . PHE A 1 221 ? -10.042 -5.900 9.224 1.00 92.81 221 PHE A N 1
ATOM 1791 C CA . PHE A 1 221 ? -10.503 -7.069 9.990 1.00 92.81 221 PHE A CA 1
ATOM 1792 C C . PHE A 1 221 ? -11.980 -6.933 10.377 1.00 92.81 221 PHE A C 1
ATOM 1794 O O . PHE A 1 221 ? -12.344 -6.784 11.548 1.00 92.81 221 PHE A O 1
ATOM 1801 N N . LEU A 1 222 ? -12.853 -6.856 9.370 1.00 87.75 222 LEU A N 1
ATOM 1802 C CA . LEU A 1 222 ? -14.250 -6.476 9.580 1.00 87.75 222 LEU A CA 1
ATOM 1803 C C . LEU A 1 222 ? -15.016 -7.475 10.456 1.00 87.75 222 LEU A C 1
ATOM 1805 O O . LEU A 1 222 ? -15.760 -7.057 11.346 1.00 87.75 222 LEU A O 1
ATOM 1809 N N . ASP A 1 223 ? -14.848 -8.773 10.213 1.00 90.19 223 ASP A N 1
ATOM 1810 C CA . ASP A 1 223 ? -15.635 -9.809 10.882 1.00 90.19 223 ASP A CA 1
ATOM 1811 C C . ASP A 1 223 ? -15.315 -9.855 12.386 1.00 90.19 223 ASP A C 1
ATOM 1813 O O . ASP A 1 223 ? -16.218 -9.854 13.229 1.00 90.19 223 ASP A O 1
ATOM 1817 N N . GLU A 1 224 ? -14.038 -9.785 12.748 1.00 95.81 224 GLU A N 1
ATOM 1818 C CA . GLU A 1 224 ? -13.569 -9.724 14.130 1.00 95.81 224 GLU A CA 1
ATOM 1819 C C . GLU A 1 224 ? -13.950 -8.403 14.811 1.00 95.81 224 GLU A C 1
ATOM 1821 O O . GLU A 1 224 ? -14.350 -8.401 15.981 1.00 95.81 224 GLU A O 1
ATOM 1826 N N . ARG A 1 225 ? -13.910 -7.271 14.090 1.00 95.12 225 ARG A N 1
ATOM 1827 C CA . ARG A 1 225 ? -14.398 -5.984 14.616 1.00 95.12 225 ARG A CA 1
ATOM 1828 C C . ARG A 1 225 ? -15.888 -6.031 14.924 1.00 95.12 225 ARG A C 1
ATOM 1830 O O . ARG A 1 225 ? -16.302 -5.537 15.971 1.00 95.12 225 ARG A O 1
ATOM 1837 N N . VAL A 1 226 ? -16.702 -6.648 14.071 1.00 91.81 226 VAL A N 1
ATOM 1838 C CA . VAL A 1 226 ? -18.138 -6.829 14.339 1.00 91.81 226 VAL A CA 1
ATOM 1839 C C . VAL A 1 226 ? -18.352 -7.679 15.596 1.00 91.81 226 VAL A C 1
ATOM 1841 O O . VAL A 1 226 ? -19.189 -7.333 16.434 1.00 91.81 226 VAL A O 1
ATOM 1844 N N . GLN A 1 227 ? -17.572 -8.746 15.778 1.00 95.31 227 GLN A N 1
ATOM 1845 C CA . GLN A 1 227 ? -17.642 -9.577 16.984 1.00 95.31 227 GLN A CA 1
ATOM 1846 C C . GLN A 1 227 ? -17.247 -8.802 18.248 1.00 95.31 227 GLN A C 1
ATOM 1848 O O . GLN A 1 227 ? -17.960 -8.855 19.255 1.00 95.31 227 GLN A O 1
ATOM 1853 N N . ALA A 1 228 ? -16.144 -8.048 18.202 1.00 96.81 228 ALA A N 1
ATOM 1854 C CA . ALA A 1 228 ? -15.715 -7.194 19.307 1.00 96.81 228 ALA A CA 1
ATOM 1855 C C . ALA A 1 228 ? -16.778 -6.134 19.641 1.00 96.81 228 ALA A C 1
ATOM 1857 O O . ALA A 1 228 ? -17.154 -5.990 20.805 1.00 96.81 228 ALA A O 1
ATOM 1858 N N . ALA A 1 229 ? -17.339 -5.467 18.628 1.00 95.38 229 ALA A N 1
ATOM 1859 C CA . ALA A 1 229 ? -18.403 -4.482 18.797 1.00 95.38 229 ALA A CA 1
ATOM 1860 C C . ALA A 1 229 ? -19.643 -5.078 19.475 1.00 95.38 229 ALA A C 1
ATOM 1862 O O . ALA A 1 229 ? -20.186 -4.470 20.395 1.00 95.38 229 ALA A O 1
ATOM 1863 N N . SER A 1 230 ? -20.070 -6.280 19.069 1.00 94.94 230 SER A N 1
ATOM 1864 C CA . SER A 1 230 ? -21.205 -6.966 19.696 1.00 94.94 230 SER A CA 1
ATOM 1865 C C . SER A 1 230 ? -20.971 -7.187 21.191 1.00 94.94 230 SER A C 1
ATOM 1867 O O . SER A 1 230 ? -21.835 -6.865 22.004 1.00 94.94 230 SER A O 1
ATOM 1869 N N . ARG A 1 231 ? -19.783 -7.669 21.572 1.00 97.38 231 ARG A N 1
ATOM 1870 C CA . ARG A 1 231 ? -19.442 -7.913 22.983 1.00 97.38 231 ARG A CA 1
ATOM 1871 C C . ARG A 1 231 ? -19.353 -6.622 23.795 1.00 97.38 231 ARG A C 1
ATOM 1873 O O . ARG A 1 231 ? -19.838 -6.579 24.921 1.00 97.38 231 ARG A O 1
ATOM 1880 N N . ILE A 1 232 ? -18.783 -5.561 23.222 1.00 96.44 232 ILE A N 1
ATOM 1881 C CA . ILE A 1 232 ? -18.733 -4.234 23.857 1.00 96.44 232 ILE A CA 1
ATOM 1882 C C . ILE A 1 232 ? -20.152 -3.686 24.072 1.00 96.44 232 ILE A C 1
ATOM 1884 O O . ILE A 1 232 ? -20.443 -3.127 25.129 1.00 96.44 232 ILE A O 1
ATOM 1888 N N . MET A 1 233 ? -21.059 -3.880 23.110 1.00 93.56 233 MET A N 1
ATOM 1889 C CA . MET A 1 233 ? -22.464 -3.480 23.241 1.00 93.56 233 MET A CA 1
ATOM 1890 C C . MET A 1 233 ? -23.197 -4.261 24.336 1.00 93.56 233 MET A C 1
ATOM 1892 O O . MET A 1 233 ? -24.012 -3.686 25.062 1.00 93.56 233 MET A O 1
ATOM 1896 N N . ASP A 1 234 ? -22.910 -5.552 24.486 1.00 95.62 234 ASP A N 1
ATOM 1897 C CA . ASP A 1 234 ? -23.476 -6.354 25.570 1.00 95.62 234 ASP A CA 1
ATOM 1898 C C . ASP A 1 234 ? -22.923 -5.933 26.935 1.00 95.62 234 ASP A C 1
ATOM 1900 O O . ASP A 1 234 ? -23.696 -5.792 27.884 1.00 95.62 234 ASP A O 1
ATOM 1904 N N . LEU A 1 235 ? -21.622 -5.635 27.033 1.00 95.69 235 LEU A N 1
ATOM 1905 C CA . LEU A 1 235 ? -21.034 -5.062 28.244 1.00 95.69 235 LEU A CA 1
ATOM 1906 C C . LEU A 1 235 ? -21.698 -3.729 28.606 1.00 95.69 235 LEU A C 1
ATOM 1908 O O . LEU A 1 235 ? -22.108 -3.528 29.748 1.00 95.69 235 LEU A O 1
ATOM 1912 N N . TYR A 1 236 ? -21.862 -2.843 27.623 1.00 94.75 236 TYR A N 1
ATOM 1913 C CA . TYR A 1 236 ? -22.534 -1.562 27.803 1.00 94.75 236 TYR A CA 1
ATOM 1914 C C . TYR A 1 236 ? -23.924 -1.735 28.438 1.00 94.75 236 TYR A C 1
ATOM 1916 O O . TYR A 1 236 ? -24.250 -1.067 29.423 1.00 94.75 236 TYR A O 1
ATOM 1924 N N . ARG A 1 237 ? -24.744 -2.648 27.890 1.00 94.06 237 ARG A N 1
ATOM 1925 C CA . ARG A 1 237 ? -26.092 -2.933 28.411 1.00 94.06 237 ARG A CA 1
ATOM 1926 C C . ARG A 1 237 ? -26.033 -3.343 29.879 1.00 94.06 237 ARG A C 1
ATOM 1928 O O . ARG A 1 237 ? -26.815 -2.837 30.680 1.00 94.06 237 ARG A O 1
ATOM 1935 N N . GLN A 1 238 ? -25.098 -4.221 30.232 1.00 94.12 238 GLN A N 1
ATOM 1936 C CA . GLN A 1 238 ? -24.950 -4.718 31.598 1.00 94.12 238 GLN A CA 1
ATOM 1937 C C . GLN A 1 238 ? -24.516 -3.625 32.576 1.00 94.12 238 GLN A C 1
ATOM 1939 O O . GLN A 1 238 ? -25.156 -3.459 33.616 1.00 94.12 238 GLN A O 1
ATOM 1944 N N . VAL A 1 239 ? -23.496 -2.835 32.220 1.00 91.94 239 VAL A N 1
ATOM 1945 C CA . VAL A 1 239 ? -23.033 -1.696 33.029 1.00 91.94 239 VAL A CA 1
ATOM 1946 C C . VAL A 1 239 ? -24.177 -0.704 33.257 1.00 91.94 239 VAL A C 1
ATOM 1948 O O . VAL A 1 239 ? -24.446 -0.318 34.394 1.00 91.94 239 VAL A O 1
ATOM 1951 N N . ALA A 1 240 ? -24.904 -0.341 32.198 1.00 90.69 240 ALA A N 1
ATOM 1952 C CA . ALA A 1 240 ? -26.003 0.617 32.273 1.00 90.69 240 ALA A CA 1
ATOM 1953 C C . ALA A 1 240 ? -27.162 0.133 33.158 1.00 90.69 240 ALA A C 1
ATOM 1955 O O . ALA A 1 240 ? -27.659 0.893 33.991 1.00 90.69 240 ALA A O 1
ATOM 1956 N N . ILE A 1 241 ? -27.577 -1.131 33.010 1.00 92.19 241 ILE A N 1
ATOM 1957 C CA . ILE A 1 241 ? -28.644 -1.727 33.827 1.00 92.19 241 ILE A CA 1
ATOM 1958 C C . ILE A 1 241 ? -28.231 -1.755 35.303 1.00 92.19 241 ILE A C 1
ATOM 1960 O O . ILE A 1 241 ? -29.003 -1.336 36.163 1.00 92.19 241 ILE A O 1
ATOM 1964 N N . LYS A 1 242 ? -27.011 -2.210 35.606 1.00 93.25 242 LYS A N 1
ATOM 1965 C CA . LYS A 1 242 ? -26.515 -2.333 36.983 1.00 93.25 242 LYS A CA 1
ATOM 1966 C C . LYS A 1 242 ? -26.384 -0.984 37.689 1.00 93.25 242 LYS A C 1
ATOM 1968 O O . LYS A 1 242 ? -26.830 -0.857 38.828 1.00 93.25 242 LYS A O 1
ATOM 1973 N N . ILE A 1 243 ? -25.851 0.031 37.005 1.00 89.44 243 ILE A N 1
ATOM 1974 C CA . ILE A 1 243 ? -25.801 1.404 37.530 1.00 89.44 243 ILE A CA 1
ATOM 1975 C C . ILE A 1 243 ? -27.217 1.898 37.837 1.00 89.44 243 ILE A C 1
ATOM 1977 O O . ILE A 1 243 ? -27.465 2.415 38.927 1.00 89.44 243 ILE A O 1
ATOM 1981 N N . ARG A 1 244 ? -28.168 1.673 36.920 1.00 90.06 244 ARG A N 1
ATOM 1982 C CA . ARG A 1 244 ? -29.551 2.117 37.103 1.00 90.06 244 ARG A CA 1
ATOM 1983 C C . ARG A 1 244 ? -30.238 1.450 38.293 1.00 90.06 244 ARG A C 1
ATOM 1985 O O . ARG A 1 244 ? -30.966 2.122 39.017 1.00 90.06 244 ARG A O 1
ATOM 1992 N N . ILE A 1 245 ? -30.010 0.155 38.504 1.00 90.88 245 ILE A N 1
ATOM 1993 C CA . ILE A 1 245 ? -30.535 -0.565 39.672 1.00 90.88 245 ILE A CA 1
ATOM 1994 C C . ILE A 1 245 ? -30.000 0.069 40.963 1.00 90.88 245 ILE A C 1
ATOM 1996 O O . ILE A 1 245 ? -30.803 0.437 41.816 1.00 90.88 245 ILE A O 1
ATOM 2000 N N . ARG A 1 246 ? -28.681 0.303 41.068 1.00 92.94 246 ARG A N 1
ATOM 2001 C CA . ARG A 1 246 ? -28.070 0.919 42.264 1.00 92.94 246 ARG A CA 1
ATOM 2002 C C . ARG A 1 246 ? -28.641 2.310 42.557 1.00 92.94 246 ARG A C 1
ATOM 2004 O O . ARG A 1 246 ? -28.862 2.665 43.712 1.00 92.94 246 ARG A O 1
ATOM 2011 N N . GLU A 1 247 ? -28.867 3.116 41.520 1.00 89.31 247 GLU A N 1
ATOM 2012 C CA . GLU A 1 247 ? -29.487 4.439 41.664 1.00 89.31 247 GLU A CA 1
ATOM 2013 C C . GLU A 1 247 ? -30.906 4.346 42.233 1.00 89.31 247 GLU A C 1
ATOM 2015 O O . GLU A 1 247 ? -31.245 5.078 43.163 1.00 89.31 247 GLU A O 1
ATOM 2020 N N . LEU A 1 248 ? -31.727 3.443 41.688 1.00 89.50 248 LEU A N 1
ATOM 2021 C CA . LEU A 1 248 ? -33.103 3.231 42.137 1.00 89.50 248 LEU A CA 1
ATOM 2022 C C . LEU A 1 248 ? -33.152 2.703 43.5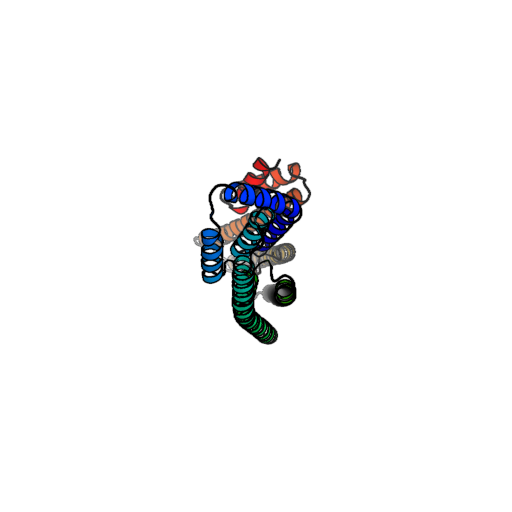76 1.00 89.50 248 LEU A C 1
ATOM 2024 O O . LEU A 1 248 ? -33.967 3.169 44.367 1.00 89.50 248 LEU A O 1
ATOM 2028 N N . GLU A 1 249 ? -32.253 1.790 43.946 1.00 90.38 249 GLU A N 1
ATOM 2029 C CA . GLU A 1 249 ? -32.108 1.308 45.325 1.00 90.38 249 GLU A CA 1
ATOM 2030 C C . GLU A 1 249 ? -31.743 2.449 46.285 1.00 90.38 249 GLU A C 1
ATOM 2032 O O . GLU A 1 249 ? -32.351 2.584 47.346 1.00 90.38 249 GLU A O 1
ATOM 2037 N N . GLY A 1 250 ? -30.814 3.329 45.894 1.00 91.44 250 GLY A N 1
ATOM 2038 C CA . GLY A 1 250 ? -30.472 4.523 46.671 1.00 91.44 250 GLY A CA 1
ATOM 2039 C C . GLY A 1 250 ? -31.653 5.486 46.842 1.00 91.44 250 GLY A C 1
ATOM 2040 O O . GLY A 1 250 ? -31.865 6.021 47.932 1.00 91.44 250 GLY A O 1
ATOM 2041 N N . GLN A 1 251 ? -32.465 5.674 45.796 1.00 87.50 251 GLN A N 1
ATOM 2042 C CA . GLN A 1 251 ? -33.683 6.490 45.857 1.00 87.50 251 GLN A CA 1
ATOM 2043 C C . GLN A 1 251 ? -34.719 5.893 46.814 1.00 87.50 251 GLN A C 1
ATOM 2045 O O . GLN A 1 251 ? -35.232 6.609 47.672 1.00 87.50 251 GLN A O 1
ATOM 2050 N N . LEU A 1 252 ? -34.972 4.585 46.723 1.00 88.06 252 LEU A N 1
ATOM 2051 C CA . LEU A 1 252 ? -35.909 3.882 47.602 1.00 88.06 252 LEU A CA 1
ATOM 2052 C C . LEU A 1 252 ? -35.465 3.933 49.071 1.00 88.06 252 LEU A C 1
ATOM 2054 O O . LEU A 1 252 ? -36.283 4.209 49.946 1.00 88.06 252 LEU A O 1
ATOM 2058 N N . LEU A 1 253 ? -34.172 3.729 49.343 1.00 89.69 253 LEU A N 1
ATOM 2059 C CA . LEU A 1 253 ? -33.619 3.767 50.702 1.00 89.69 253 LEU A CA 1
ATOM 2060 C C . LEU A 1 253 ? -33.591 5.177 51.301 1.00 89.69 253 LEU A C 1
ATOM 2062 O O . LEU A 1 253 ? -33.755 5.334 52.509 1.00 89.69 253 LEU A O 1
ATOM 2066 N N . SER A 1 254 ? -33.399 6.213 50.480 1.00 87.81 254 SER A N 1
ATOM 2067 C CA . SER A 1 254 ? -33.345 7.600 50.965 1.00 87.81 254 SER A CA 1
ATOM 2068 C C . SER A 1 254 ? -34.709 8.179 51.365 1.00 87.81 254 SER A C 1
ATOM 2070 O O . SER A 1 254 ? -34.753 9.281 51.912 1.00 87.81 254 SER A O 1
ATOM 2072 N N . GLY A 1 255 ? -35.818 7.458 51.133 1.00 72.50 255 GLY A N 1
ATOM 2073 C CA . GLY A 1 255 ? -37.152 7.771 51.668 1.00 72.50 255 GLY A CA 1
ATOM 2074 C C . GLY A 1 255 ? -37.742 9.125 51.248 1.00 72.50 255 GLY A C 1
ATOM 2075 O O . GLY A 1 255 ? -38.832 9.486 51.686 1.00 72.50 255 GLY A O 1
ATOM 2076 N N . LYS A 1 256 ? -37.050 9.889 50.398 1.00 57.53 256 LYS A N 1
ATOM 2077 C CA . LYS A 1 256 ? -37.508 11.167 49.862 1.00 57.53 256 LYS A CA 1
ATOM 2078 C C . LYS A 1 256 ? -37.865 10.978 48.399 1.00 57.53 256 LYS A C 1
ATOM 2080 O O . LYS A 1 256 ? -36.991 10.905 47.539 1.00 57.53 256 LYS A O 1
ATOM 2085 N N . GLY A 1 257 ? -39.168 10.972 48.126 1.00 55.69 257 GLY A N 1
ATOM 2086 C CA . GLY A 1 257 ? -39.751 11.190 46.802 1.00 55.69 257 GLY A CA 1
ATOM 2087 C C . GLY A 1 257 ? -39.491 12.610 46.293 1.00 55.69 257 GLY A C 1
ATOM 2088 O O . GLY A 1 257 ? -40.420 13.346 45.988 1.00 55.69 257 GLY A O 1
ATOM 2089 N N . THR A 1 258 ? -38.229 13.029 46.257 1.00 55.06 258 THR A N 1
ATOM 2090 C CA . THR A 1 258 ? -37.800 14.243 45.571 1.00 55.06 258 THR A CA 1
ATOM 2091 C C . THR A 1 258 ? -37.575 13.887 44.112 1.00 55.06 258 THR A C 1
ATOM 2093 O O . THR A 1 258 ? -36.583 13.246 43.766 1.00 55.06 258 THR A O 1
ATOM 2096 N N . GLU A 1 259 ? -38.534 14.280 43.276 1.00 57.50 259 GLU A N 1
ATOM 2097 C CA . GLU A 1 259 ? -38.436 14.327 41.819 1.00 57.50 259 GLU A CA 1
ATOM 2098 C C . GLU A 1 259 ? -37.092 14.953 41.432 1.00 57.50 259 GLU A C 1
ATOM 2100 O O . GLU A 1 259 ? -36.875 16.141 41.646 1.00 57.50 259 GLU A O 1
ATOM 2105 N N . ALA A 1 260 ? -36.151 14.139 40.948 1.00 53.66 260 ALA A N 1
ATOM 2106 C CA . ALA A 1 260 ? -34.794 14.579 40.647 1.00 53.66 260 ALA A CA 1
ATOM 2107 C C . ALA A 1 260 ? -34.762 15.341 39.305 1.00 53.66 260 ALA A C 1
ATOM 2109 O O . ALA A 1 260 ? -34.863 14.707 38.248 1.00 53.66 260 ALA A O 1
ATOM 2110 N N . PRO A 1 261 ? -34.561 16.673 39.293 1.00 49.91 261 PRO A N 1
ATOM 2111 C CA . PRO A 1 261 ? -34.395 17.448 38.075 1.00 49.91 261 PRO A CA 1
ATOM 2112 C C . PRO A 1 261 ? -32.892 17.491 37.773 1.00 49.91 261 PRO A C 1
ATOM 2114 O O . PRO A 1 261 ? -32.151 18.247 38.395 1.00 49.91 261 PRO A O 1
ATOM 2117 N N . GLY A 1 262 ? -32.395 16.646 36.865 1.00 52.44 262 GLY A N 1
ATOM 2118 C CA . GLY A 1 262 ? -30.980 16.756 36.475 1.00 52.44 262 GLY A CA 1
ATOM 2119 C C . GLY A 1 262 ? -30.389 15.697 35.546 1.00 52.44 262 GLY A C 1
ATOM 2120 O O . GLY A 1 262 ? -29.401 15.984 34.877 1.00 52.44 262 GLY A O 1
ATOM 2121 N N . MET A 1 263 ? -30.966 14.495 35.427 1.00 50.31 263 MET A N 1
ATOM 2122 C CA . MET A 1 263 ? -30.326 13.413 34.650 1.00 50.31 263 MET A CA 1
ATOM 2123 C C . MET A 1 263 ? -30.700 13.324 33.160 1.00 50.31 263 MET A C 1
ATOM 2125 O O . MET A 1 263 ? -30.110 12.521 32.436 1.00 50.31 263 MET A O 1
ATOM 2129 N N . GLN A 1 264 ? -31.600 14.172 32.649 1.00 56.34 264 GLN A N 1
ATOM 2130 C CA . GLN A 1 264 ? -31.941 14.168 31.216 1.00 56.34 264 GLN A C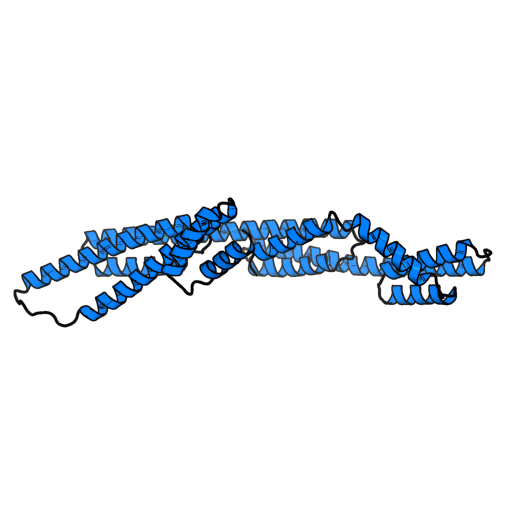A 1
ATOM 2131 C C . GLN A 1 264 ? -30.743 14.503 30.303 1.00 56.34 264 GLN A C 1
ATOM 2133 O O . GLN A 1 264 ? -30.695 14.029 29.172 1.00 56.34 264 GLN A O 1
ATOM 2138 N N . GLY A 1 265 ? -29.752 15.270 30.774 1.00 57.06 265 GLY A N 1
ATOM 2139 C CA . GLY A 1 265 ? -28.623 15.705 29.940 1.00 57.06 265 GLY A CA 1
ATOM 2140 C C . GLY A 1 265 ? -27.598 14.610 29.623 1.00 57.06 265 GLY A C 1
ATOM 2141 O O . GLY A 1 265 ? -27.119 14.521 28.493 1.00 57.06 265 GLY A O 1
ATOM 2142 N N . MET A 1 266 ? -27.273 13.755 30.598 1.00 52.34 266 MET A N 1
ATOM 2143 C CA . MET A 1 266 ? -26.236 12.725 30.438 1.00 52.34 266 MET A CA 1
ATOM 2144 C C . MET A 1 266 ? -26.764 11.500 29.680 1.00 52.34 266 MET A C 1
ATOM 2146 O O . MET A 1 266 ? -26.085 10.973 28.803 1.00 52.34 266 MET A O 1
ATOM 2150 N N . GLN A 1 267 ? -28.030 11.130 29.909 1.00 60.03 267 GLN A N 1
ATOM 2151 C CA . GLN A 1 267 ? -28.698 10.077 29.138 1.00 60.03 267 GLN A CA 1
ATOM 2152 C C . GLN A 1 267 ? -28.800 10.425 27.652 1.00 60.03 267 GLN A C 1
ATOM 2154 O O . GLN A 1 267 ? -28.664 9.539 26.812 1.00 60.03 267 GLN A O 1
ATOM 2159 N N . LYS A 1 268 ? -29.001 11.707 27.321 1.00 70.12 268 LYS A N 1
ATOM 2160 C CA . LYS A 1 268 ? -29.153 12.144 25.933 1.00 70.12 268 LYS A CA 1
ATOM 2161 C C . LYS A 1 268 ? -27.842 12.041 25.148 1.00 70.12 268 LYS A C 1
ATOM 2163 O O . LYS A 1 268 ? -27.846 11.456 24.073 1.00 70.12 268 LYS A O 1
ATOM 2168 N N . ARG A 1 269 ? -26.714 12.488 25.717 1.00 71.69 269 ARG A N 1
ATOM 2169 C CA . ARG A 1 269 ? -25.397 12.408 25.048 1.00 71.69 269 ARG A CA 1
ATOM 2170 C C . ARG A 1 269 ? -24.904 10.972 24.867 1.00 71.69 269 ARG A C 1
ATOM 2172 O O . ARG A 1 269 ? -24.399 10.626 23.797 1.00 71.69 269 ARG A O 1
ATOM 2179 N N . ASP A 1 270 ? -25.090 10.123 25.878 1.00 70.75 270 ASP A N 1
ATOM 2180 C CA . ASP A 1 270 ? -24.674 8.721 25.788 1.00 70.75 270 ASP A CA 1
ATOM 2181 C C . ASP A 1 270 ? -25.584 7.921 24.847 1.00 70.75 270 ASP A C 1
ATOM 2183 O O . ASP A 1 270 ? -25.127 6.969 24.213 1.00 70.75 270 ASP A O 1
ATOM 2187 N N . ALA A 1 271 ? -26.873 8.272 24.758 1.00 71.38 271 ALA A N 1
ATOM 2188 C CA . ALA A 1 271 ? -27.808 7.663 23.814 1.00 71.38 271 ALA A CA 1
ATOM 2189 C C . ALA A 1 271 ? -27.541 8.114 22.371 1.00 71.38 271 ALA A C 1
ATOM 2191 O O . ALA A 1 271 ? -27.560 7.273 21.475 1.00 71.38 271 ALA A O 1
ATOM 2192 N N . GLU A 1 272 ? -27.240 9.396 22.146 1.00 75.62 272 GLU A N 1
ATOM 2193 C CA . GLU A 1 272 ? -26.863 9.930 20.830 1.00 75.62 272 GLU A CA 1
ATOM 2194 C C . GLU A 1 272 ? -25.575 9.271 20.321 1.00 75.62 272 GLU A C 1
ATOM 2196 O O . GLU A 1 272 ? -25.582 8.697 19.233 1.00 75.62 272 GLU A O 1
ATOM 2201 N N . SER A 1 273 ? -24.526 9.201 21.150 1.00 76.50 273 SER A N 1
ATOM 2202 C CA . SER A 1 273 ? -23.262 8.531 20.790 1.00 76.50 273 SER A CA 1
ATOM 2203 C C . SER A 1 273 ? -23.456 7.041 20.457 1.00 76.50 273 SER A C 1
ATOM 2205 O O . SER A 1 273 ? -22.811 6.503 19.557 1.00 76.50 273 SER A O 1
ATOM 2207 N N . ARG A 1 274 ? -24.373 6.352 21.155 1.00 71.25 274 ARG A N 1
ATOM 2208 C CA . ARG A 1 274 ? -24.736 4.949 20.870 1.00 71.25 274 ARG A CA 1
ATOM 2209 C C . ARG A 1 274 ? -25.538 4.795 19.592 1.00 71.25 274 ARG A C 1
ATOM 2211 O O . ARG A 1 274 ? -25.272 3.877 18.819 1.00 71.25 274 ARG A O 1
ATOM 2218 N N . SER A 1 275 ? -26.524 5.664 19.392 1.00 79.62 275 SER A N 1
ATOM 2219 C CA . SER A 1 275 ? -27.328 5.685 18.176 1.00 79.62 275 SER A CA 1
ATOM 2220 C C . SER A 1 275 ? -26.432 5.905 16.965 1.00 79.62 275 SER A C 1
ATOM 2222 O O . SER A 1 275 ? -26.599 5.233 15.954 1.00 79.62 275 SER A O 1
ATOM 2224 N N . GLU A 1 276 ? -25.445 6.789 17.086 1.00 85.81 276 GLU A N 1
ATOM 2225 C CA . GLU A 1 276 ? -24.469 7.062 16.039 1.00 85.81 276 GLU A CA 1
ATOM 2226 C C . GLU A 1 276 ? -23.529 5.873 15.801 1.00 85.81 276 GLU A C 1
ATOM 2228 O O . GLU A 1 276 ? -23.392 5.428 14.665 1.00 85.81 276 GLU A O 1
ATOM 2233 N N . MET A 1 277 ? -22.959 5.269 16.851 1.00 81.56 277 MET A N 1
ATOM 2234 C CA . MET A 1 277 ? -22.097 4.087 16.706 1.00 81.56 277 MET A CA 1
ATOM 2235 C C . MET A 1 277 ? -22.831 2.900 16.061 1.00 81.56 277 MET A C 1
ATOM 2237 O O . MET A 1 277 ? -22.295 2.255 15.161 1.00 81.56 277 MET A O 1
ATOM 2241 N N . LEU A 1 278 ? -24.068 2.620 16.485 1.00 80.56 278 LEU A N 1
ATOM 2242 C CA . LEU A 1 278 ? -24.896 1.560 15.906 1.00 80.56 278 LEU A CA 1
ATOM 2243 C C . LEU A 1 278 ? -25.281 1.857 14.460 1.00 80.56 278 LEU A C 1
ATOM 2245 O O . LEU A 1 278 ? -25.215 0.963 13.617 1.00 80.56 278 LEU A O 1
ATOM 2249 N N . ARG A 1 279 ? -25.662 3.104 14.169 1.00 87.38 279 ARG A N 1
ATOM 2250 C CA . ARG A 1 279 ? -25.948 3.565 12.809 1.00 87.38 279 ARG A CA 1
ATOM 2251 C C . ARG A 1 279 ? -24.729 3.350 11.916 1.00 87.38 279 ARG A C 1
ATOM 2253 O O . ARG A 1 279 ? -24.870 2.717 10.877 1.00 87.38 279 ARG A O 1
ATOM 2260 N N . ASN A 1 280 ? -23.540 3.745 12.367 1.00 84.69 280 ASN A N 1
ATOM 2261 C CA . ASN A 1 280 ? -22.295 3.588 11.615 1.00 84.69 280 ASN A CA 1
ATOM 2262 C C . ASN A 1 280 ? -21.932 2.110 11.391 1.00 84.69 280 ASN A C 1
ATOM 2264 O O . ASN A 1 280 ? -21.573 1.732 10.280 1.00 84.69 280 ASN A O 1
ATOM 2268 N N . LEU A 1 281 ? -22.089 1.244 12.399 1.00 81.56 281 LEU A N 1
ATOM 2269 C CA . LEU A 1 281 ? -21.855 -0.199 12.249 1.00 81.56 281 LEU A CA 1
ATOM 2270 C C . LEU A 1 281 ? -22.848 -0.861 11.285 1.00 81.56 281 LEU A C 1
ATOM 2272 O O . LEU A 1 281 ? -22.461 -1.717 10.490 1.00 81.56 281 LEU A O 1
ATOM 2276 N N . LEU A 1 282 ? -24.125 -0.474 11.336 1.00 84.81 282 LEU A N 1
ATOM 2277 C CA . LEU A 1 282 ? -25.143 -0.980 10.415 1.00 84.81 282 LEU A CA 1
ATOM 2278 C C . LEU A 1 282 ? -24.873 -0.527 8.980 1.00 84.81 282 LEU A C 1
ATOM 2280 O O . LEU A 1 282 ? -24.975 -1.345 8.068 1.00 84.81 282 LEU A O 1
ATOM 2284 N N . VAL A 1 283 ? -24.494 0.739 8.793 1.00 92.19 283 VAL A N 1
ATOM 2285 C CA . VAL A 1 283 ? -24.064 1.281 7.498 1.00 92.19 283 VAL A CA 1
ATOM 2286 C C . VAL A 1 283 ? -22.879 0.477 6.966 1.00 92.19 283 VAL A C 1
ATOM 2288 O O . VAL A 1 283 ? -22.973 -0.070 5.870 1.00 92.19 283 VAL A O 1
ATOM 2291 N N . GLN A 1 284 ? -21.819 0.290 7.762 1.00 89.25 284 GLN A N 1
ATOM 2292 C CA . GLN A 1 284 ? -20.645 -0.482 7.338 1.00 89.25 284 GLN A CA 1
ATOM 2293 C C . GLN A 1 284 ? -20.976 -1.940 7.001 1.00 89.25 284 GLN A C 1
ATOM 2295 O O . GLN A 1 284 ? -20.512 -2.452 5.986 1.00 89.25 284 GLN A O 1
ATOM 2300 N N . LYS A 1 285 ? -21.822 -2.605 7.797 1.00 89.19 285 LYS A N 1
ATOM 2301 C CA . LYS A 1 285 ? -22.260 -3.982 7.523 1.00 89.19 285 LYS A CA 1
ATOM 2302 C C . LYS A 1 285 ? -23.063 -4.093 6.223 1.00 89.19 285 LYS A C 1
ATOM 2304 O O . LYS A 1 285 ? -22.948 -5.084 5.506 1.00 89.19 285 LYS A O 1
ATOM 2309 N N . ARG A 1 286 ? -23.916 -3.110 5.929 1.00 94.31 286 ARG A N 1
ATOM 2310 C CA . ARG A 1 286 ? -24.707 -3.083 4.690 1.00 94.31 286 ARG A CA 1
ATOM 2311 C C . ARG A 1 286 ? -23.825 -2.824 3.474 1.00 94.31 286 ARG A C 1
ATOM 2313 O O . ARG A 1 286 ? -23.955 -3.531 2.483 1.00 94.31 286 ARG A O 1
ATOM 2320 N N . ILE A 1 287 ? -22.883 -1.891 3.584 1.00 95.50 287 ILE A N 1
ATOM 2321 C CA . ILE A 1 287 ? -21.901 -1.597 2.534 1.00 95.50 287 ILE A CA 1
ATOM 2322 C C . ILE A 1 287 ? -21.020 -2.818 2.246 1.00 95.50 287 ILE A C 1
ATOM 2324 O O . ILE A 1 287 ? -20.828 -3.170 1.085 1.00 95.50 287 ILE A O 1
ATOM 2328 N N . SER A 1 288 ? -20.539 -3.519 3.277 1.00 90.81 288 SER A N 1
ATOM 2329 C CA . SER A 1 288 ? -19.723 -4.724 3.082 1.00 90.81 288 SER A CA 1
ATOM 2330 C C . SER A 1 288 ? -20.511 -5.885 2.468 1.00 90.81 288 SER A C 1
ATOM 2332 O O . SER A 1 288 ? -19.987 -6.588 1.606 1.00 90.81 288 SER A O 1
ATOM 2334 N N . SER A 1 289 ? -21.776 -6.065 2.864 1.00 93.56 289 SER A N 1
ATOM 2335 C CA . SER A 1 289 ? -22.694 -7.032 2.247 1.00 93.56 289 SER A CA 1
ATOM 2336 C C . SER A 1 289 ? -22.915 -6.727 0.764 1.00 93.56 289 SER A C 1
ATOM 2338 O O . SER A 1 289 ? -22.785 -7.621 -0.071 1.00 93.56 289 SER A O 1
ATOM 2340 N N . ALA A 1 290 ? -23.176 -5.460 0.425 1.00 96.75 290 ALA A N 1
ATOM 2341 C CA . ALA A 1 290 ? -23.349 -5.029 -0.957 1.00 96.75 290 ALA A CA 1
ATOM 2342 C C . ALA A 1 290 ? -22.098 -5.286 -1.804 1.00 96.75 290 ALA A C 1
ATOM 2344 O O . ALA A 1 290 ? -22.216 -5.853 -2.886 1.00 96.75 290 ALA A O 1
ATOM 2345 N N . ARG A 1 291 ? -20.908 -4.943 -1.291 1.00 95.69 291 ARG A N 1
ATOM 2346 C CA . ARG A 1 291 ? -19.632 -5.188 -1.979 1.00 95.69 291 ARG A CA 1
ATOM 2347 C C . ARG A 1 291 ? -19.433 -6.677 -2.275 1.00 95.69 291 ARG A C 1
ATOM 2349 O O . ARG A 1 291 ? -19.277 -7.035 -3.434 1.00 95.69 291 ARG A O 1
ATOM 2356 N N . LYS A 1 292 ? -19.608 -7.553 -1.272 1.00 93.56 292 LYS A N 1
ATOM 2357 C CA . LYS A 1 292 ? -19.522 -9.018 -1.458 1.00 93.56 292 LYS A CA 1
ATOM 2358 C C . LYS A 1 292 ? -20.476 -9.540 -2.544 1.00 93.56 292 LYS A C 1
ATOM 2360 O O . LYS A 1 292 ? -20.126 -10.474 -3.257 1.00 93.56 292 LYS A O 1
ATOM 2365 N N . ARG A 1 293 ? -21.677 -8.962 -2.667 1.00 96.31 293 ARG A N 1
ATOM 2366 C CA . ARG A 1 293 ? -22.646 -9.335 -3.712 1.00 96.31 293 ARG A CA 1
ATOM 2367 C C . ARG A 1 293 ? -22.266 -8.803 -5.093 1.00 96.31 293 ARG A C 1
ATOM 2369 O O . ARG A 1 293 ? -22.437 -9.520 -6.073 1.00 96.31 293 ARG A O 1
ATOM 2376 N N . MET A 1 294 ? -21.737 -7.582 -5.181 1.00 95.44 294 MET A N 1
ATOM 2377 C CA . MET A 1 294 ? -21.221 -7.030 -6.440 1.00 95.44 294 MET A CA 1
ATOM 2378 C C . MET A 1 294 ? -20.045 -7.862 -6.955 1.00 95.44 294 MET A C 1
ATOM 2380 O O . MET A 1 294 ? -20.032 -8.220 -8.129 1.00 95.44 294 MET A O 1
ATOM 2384 N N . ASP A 1 295 ? -19.135 -8.262 -6.064 1.00 93.25 295 ASP A N 1
ATOM 2385 C CA . ASP A 1 295 ? -17.990 -9.120 -6.394 1.00 93.25 295 ASP A CA 1
ATOM 2386 C C . ASP A 1 295 ? -18.428 -10.498 -6.926 1.00 93.25 295 ASP A C 1
ATOM 2388 O O . ASP A 1 295 ? -17.739 -11.104 -7.744 1.00 93.25 295 ASP A O 1
ATOM 2392 N N . SER A 1 296 ? -19.600 -10.996 -6.506 1.00 95.31 296 SER A N 1
ATOM 2393 C CA . SER A 1 296 ? -20.185 -12.244 -7.016 1.00 95.31 296 SER A CA 1
ATOM 2394 C C . SER A 1 296 ? -21.097 -12.062 -8.238 1.00 95.31 296 SER A C 1
ATOM 2396 O O . SER A 1 296 ? -21.727 -13.029 -8.666 1.00 95.31 296 SER A O 1
ATOM 2398 N N . GLY A 1 297 ? -21.231 -10.844 -8.772 1.00 95.56 297 GLY A N 1
ATOM 2399 C CA . GLY A 1 297 ? -22.134 -10.520 -9.884 1.00 95.56 297 GLY A CA 1
ATOM 2400 C C . GLY A 1 297 ? -23.625 -10.435 -9.512 1.00 95.56 297 GLY A C 1
ATOM 2401 O O . GLY A 1 297 ? -24.474 -10.310 -10.392 1.00 95.56 297 GLY A O 1
ATOM 2402 N N . ASP A 1 298 ? -23.972 -10.479 -8.220 1.00 96.38 298 ASP A N 1
ATOM 2403 C CA . ASP A 1 298 ? -25.342 -10.311 -7.707 1.00 96.38 298 ASP A CA 1
ATOM 2404 C C . ASP A 1 298 ? -25.670 -8.823 -7.484 1.00 96.38 298 ASP A C 1
ATOM 2406 O O . ASP A 1 298 ? -25.884 -8.346 -6.364 1.00 96.38 298 ASP A O 1
ATOM 2410 N N . TYR A 1 299 ? -25.722 -8.056 -8.575 1.00 96.19 299 TYR A N 1
ATOM 2411 C CA . TYR A 1 299 ? -26.063 -6.628 -8.519 1.00 96.19 299 TYR A CA 1
ATOM 2412 C C . TYR A 1 299 ? -27.493 -6.384 -8.008 1.00 96.19 299 TYR A C 1
ATOM 2414 O O . TYR A 1 299 ? -27.750 -5.405 -7.301 1.00 96.19 299 TYR A O 1
ATOM 2422 N N . GLY A 1 300 ? -28.421 -7.300 -8.312 1.00 95.38 300 GLY A N 1
ATOM 2423 C CA . GLY A 1 300 ? -29.808 -7.234 -7.849 1.00 95.38 300 GLY A CA 1
ATOM 2424 C C . GLY A 1 300 ? -29.919 -7.305 -6.325 1.00 95.38 300 GLY A C 1
ATOM 2425 O O . GLY A 1 300 ? -30.685 -6.544 -5.732 1.00 95.38 300 GLY A O 1
ATOM 2426 N N . GLY A 1 301 ? -29.124 -8.164 -5.682 1.00 95.50 301 GLY A N 1
ATOM 2427 C CA . GLY A 1 301 ? -29.038 -8.245 -4.227 1.00 95.50 301 GLY A CA 1
ATOM 2428 C C . GLY A 1 301 ? -28.206 -7.133 -3.582 1.00 95.50 301 GLY A C 1
ATOM 2429 O O . GLY A 1 301 ? -28.483 -6.764 -2.442 1.00 95.50 301 GLY A O 1
ATOM 2430 N N . ALA A 1 302 ? -27.214 -6.573 -4.282 1.00 97.12 302 ALA A N 1
ATOM 2431 C CA . ALA A 1 302 ? -26.371 -5.496 -3.756 1.00 97.12 302 ALA A CA 1
ATOM 2432 C C . ALA A 1 302 ? -27.118 -4.160 -3.599 1.00 97.12 302 ALA A C 1
ATOM 2434 O O . ALA A 1 302 ? -26.950 -3.458 -2.597 1.00 97.12 302 ALA A O 1
ATOM 2435 N N . LYS A 1 303 ? -27.986 -3.820 -4.561 1.00 97.31 303 LYS A N 1
ATOM 2436 C CA . LYS A 1 303 ? -28.761 -2.569 -4.565 1.00 97.31 303 LYS A CA 1
ATOM 2437 C C . LYS A 1 303 ? -29.551 -2.304 -3.265 1.00 97.31 303 LYS A C 1
ATOM 2439 O O . LYS A 1 303 ? -29.356 -1.236 -2.684 1.00 97.31 303 LYS A O 1
ATOM 2444 N N . PRO A 1 304 ? -30.402 -3.219 -2.753 1.00 97.19 304 PRO A N 1
ATOM 2445 C CA . PRO A 1 304 ? -31.173 -2.965 -1.532 1.00 97.19 304 PRO A CA 1
ATOM 2446 C C . PRO A 1 304 ? -30.300 -2.825 -0.274 1.00 97.19 304 PRO A C 1
ATOM 2448 O O . PRO A 1 304 ? -30.691 -2.133 0.673 1.00 97.19 304 PRO A O 1
ATOM 2451 N N . ASP A 1 305 ? -29.116 -3.446 -0.246 1.00 97.06 305 ASP A N 1
ATOM 2452 C CA . ASP A 1 305 ? -28.156 -3.262 0.843 1.00 97.06 305 ASP A CA 1
ATOM 2453 C C . ASP A 1 305 ? -27.566 -1.838 0.821 1.00 97.06 305 ASP A C 1
ATOM 2455 O O . ASP A 1 305 ? -27.553 -1.177 1.864 1.00 97.06 305 ASP A O 1
ATOM 2459 N N . LEU A 1 306 ? -27.184 -1.315 -0.354 1.00 97.81 306 LEU A N 1
ATOM 2460 C CA . LEU A 1 306 ? -26.712 0.072 -0.509 1.00 97.81 306 LEU A CA 1
ATOM 2461 C C . LEU A 1 306 ? -27.803 1.102 -0.200 1.00 97.81 306 LEU A C 1
ATOM 2463 O O . LEU A 1 306 ? -27.549 2.066 0.520 1.00 97.81 306 LEU A O 1
ATOM 2467 N N . GLU A 1 307 ? -29.031 0.892 -0.682 1.00 97.44 307 GLU A N 1
ATOM 2468 C CA . GLU A 1 307 ? -30.166 1.770 -0.366 1.00 97.44 307 GLU A CA 1
ATOM 2469 C C . GLU A 1 307 ? -30.436 1.811 1.144 1.00 97.44 307 GLU A C 1
ATOM 2471 O O . GLU A 1 307 ? -30.660 2.878 1.716 1.00 97.44 307 GLU A O 1
ATOM 2476 N N . SER A 1 308 ? -30.362 0.658 1.816 1.00 97.19 308 SER A N 1
ATOM 2477 C CA . SER A 1 308 ? -30.514 0.580 3.272 1.00 97.19 308 SER A CA 1
ATOM 2478 C C . SER A 1 308 ? -29.393 1.318 4.008 1.00 97.19 308 SER A C 1
ATOM 2480 O O . SER A 1 308 ? -29.662 1.989 5.005 1.00 97.19 308 SER A O 1
ATOM 2482 N N . ALA A 1 309 ? -28.151 1.217 3.524 1.00 96.94 309 ALA A N 1
ATOM 2483 C CA . ALA A 1 309 ? -27.012 1.942 4.080 1.00 96.94 309 ALA A CA 1
ATOM 2484 C C . ALA A 1 309 ? -27.175 3.461 3.922 1.00 96.94 309 ALA A C 1
ATOM 2486 O O . ALA A 1 309 ? -27.059 4.188 4.903 1.00 96.94 309 ALA A O 1
ATOM 2487 N N . LEU A 1 310 ? -27.521 3.940 2.724 1.00 97.12 310 LEU A N 1
ATOM 2488 C CA . LEU A 1 310 ? -27.700 5.369 2.435 1.00 97.12 310 LEU A CA 1
ATOM 2489 C C . LEU A 1 310 ? -28.946 5.960 3.100 1.00 97.12 310 LEU A C 1
ATOM 2491 O O . LEU A 1 310 ? -28.968 7.133 3.458 1.00 97.12 310 LEU A O 1
ATOM 2495 N N . LYS A 1 311 ? -29.986 5.155 3.340 1.00 97.25 311 LYS A N 1
ATOM 2496 C CA . LYS A 1 311 ? -31.121 5.579 4.168 1.00 97.25 311 LYS A CA 1
ATOM 2497 C C . LYS A 1 311 ? -30.697 5.820 5.615 1.00 97.25 311 LYS A C 1
ATOM 2499 O O . LYS A 1 311 ? -31.230 6.717 6.268 1.00 97.25 311 LYS A O 1
ATOM 2504 N N . LEU A 1 312 ? -29.769 5.006 6.121 1.00 93.94 312 LEU A N 1
ATOM 2505 C CA . LEU A 1 312 ? -29.187 5.218 7.436 1.00 93.94 312 LEU A CA 1
ATOM 2506 C C . LEU A 1 312 ? -28.258 6.423 7.402 1.00 93.94 312 LEU A C 1
ATOM 2508 O O . LEU A 1 312 ? -28.468 7.296 8.223 1.00 93.94 312 LEU A O 1
ATOM 2512 N N . ASP A 1 313 ? -27.309 6.535 6.479 1.00 96.88 313 ASP A N 1
ATOM 2513 C CA . ASP A 1 313 ? -26.385 7.671 6.355 1.00 96.88 313 ASP A CA 1
ATOM 2514 C C . ASP A 1 313 ? -26.336 8.214 4.911 1.00 96.88 313 ASP A C 1
ATOM 2516 O O . ASP A 1 313 ? -25.573 7.706 4.086 1.00 96.88 313 ASP A O 1
ATOM 2520 N N . PRO A 1 314 ? -27.137 9.254 4.590 1.00 97.50 314 PRO A N 1
ATOM 2521 C CA . PRO A 1 314 ? -27.270 9.768 3.222 1.00 97.50 314 PRO A CA 1
ATOM 2522 C C . PRO A 1 314 ? -25.995 10.358 2.619 1.00 97.50 314 PRO A C 1
ATOM 2524 O O . PRO A 1 314 ? -25.915 10.517 1.403 1.00 97.50 314 PRO A O 1
ATOM 2527 N N . HIS A 1 315 ? -25.019 10.714 3.455 1.00 96.88 315 HIS A N 1
ATOM 2528 C CA . HIS A 1 315 ? -23.768 11.341 3.029 1.00 96.88 315 HIS A CA 1
ATOM 2529 C C . HIS A 1 315 ? -22.579 10.381 3.098 1.00 96.88 315 HIS A C 1
ATOM 2531 O O . HIS A 1 315 ? -21.436 10.820 2.980 1.00 96.88 315 HIS A O 1
ATOM 2537 N N . ASN A 1 316 ? -22.828 9.081 3.278 1.00 96.00 316 ASN A N 1
ATOM 2538 C CA . ASN A 1 316 ? -21.765 8.095 3.344 1.00 96.00 316 ASN A CA 1
ATOM 2539 C C . ASN A 1 316 ? -21.037 7.979 1.985 1.00 96.00 316 ASN A C 1
ATOM 2541 O O . ASN A 1 316 ? -21.667 7.574 1.001 1.00 96.00 316 ASN A O 1
ATOM 2545 N N . PRO A 1 317 ? -19.732 8.306 1.899 1.00 96.19 317 PRO A N 1
ATOM 2546 C CA . PRO A 1 317 ? -19.021 8.360 0.623 1.00 96.19 317 PRO A CA 1
ATOM 2547 C C . PRO A 1 317 ? -18.914 6.982 -0.041 1.00 96.19 317 PRO A C 1
ATOM 2549 O O . PRO A 1 317 ? -19.122 6.872 -1.248 1.00 96.19 317 PRO A O 1
ATOM 2552 N N . ASP A 1 318 ? -18.674 5.928 0.743 1.00 95.44 318 ASP A N 1
ATOM 2553 C CA . ASP A 1 318 ? -18.534 4.560 0.234 1.00 95.44 318 ASP A CA 1
ATOM 2554 C C . ASP A 1 318 ? -19.852 4.058 -0.364 1.00 95.44 318 ASP A C 1
ATOM 2556 O O . ASP A 1 318 ? -19.876 3.503 -1.463 1.00 95.44 318 ASP A O 1
ATOM 2560 N N . GLY A 1 319 ? -20.969 4.308 0.330 1.00 96.94 319 GLY A N 1
ATOM 2561 C CA . GLY A 1 319 ? -22.302 3.961 -0.159 1.00 96.94 319 GLY A CA 1
ATOM 2562 C C . GLY A 1 319 ? -22.666 4.687 -1.458 1.00 96.94 319 GLY A C 1
ATOM 2563 O O . GLY A 1 319 ? -23.236 4.075 -2.362 1.00 96.94 319 GLY A O 1
ATOM 2564 N N . LEU A 1 320 ? -22.320 5.975 -1.578 1.00 97.69 320 LEU A N 1
ATOM 2565 C CA . LEU A 1 320 ? -22.594 6.780 -2.774 1.00 97.69 320 LEU A CA 1
ATOM 2566 C C . LEU A 1 320 ? -21.747 6.338 -3.975 1.00 97.69 320 LEU A C 1
ATOM 2568 O O . LEU A 1 320 ? -22.272 6.241 -5.086 1.00 97.69 320 LEU A O 1
ATOM 2572 N N . ASN A 1 321 ? -20.463 6.047 -3.755 1.00 97.06 321 ASN A N 1
ATOM 2573 C CA . ASN A 1 321 ? -19.558 5.581 -4.805 1.00 97.06 321 ASN A CA 1
ATOM 2574 C C . ASN A 1 321 ? -19.996 4.218 -5.353 1.00 97.06 321 ASN A C 1
ATOM 2576 O O . ASN A 1 321 ? -20.191 4.089 -6.561 1.00 97.06 321 ASN A O 1
ATOM 2580 N N . LEU A 1 322 ? -20.273 3.247 -4.474 1.00 96.56 322 LEU A N 1
ATOM 2581 C CA . LEU A 1 322 ? -20.762 1.924 -4.884 1.00 96.56 322 LEU A CA 1
ATOM 2582 C C . LEU A 1 322 ? -22.113 2.002 -5.607 1.00 96.56 322 LEU A C 1
ATOM 2584 O O . LEU A 1 322 ? -22.343 1.284 -6.577 1.00 96.56 322 LEU A O 1
ATOM 2588 N N . MET A 1 323 ? -23.010 2.900 -5.181 1.00 97.62 323 MET A N 1
ATOM 2589 C CA . MET A 1 323 ? -24.287 3.105 -5.872 1.00 97.62 323 MET A CA 1
ATOM 2590 C C . MET A 1 323 ? -24.083 3.663 -7.288 1.00 97.62 323 MET A C 1
ATOM 2592 O O . MET A 1 323 ? -24.784 3.267 -8.218 1.00 97.62 323 MET A O 1
ATOM 2596 N N . LYS A 1 324 ? -23.116 4.567 -7.473 1.00 97.06 324 LYS A N 1
ATOM 2597 C CA . LYS A 1 324 ? -22.769 5.110 -8.791 1.00 97.06 324 LYS A CA 1
ATOM 2598 C C . LYS A 1 324 ? -22.176 4.035 -9.703 1.00 97.06 324 LYS A C 1
ATOM 2600 O O . LYS A 1 324 ? -22.584 3.956 -10.857 1.00 97.06 324 LYS A O 1
ATOM 2605 N N . GLU A 1 325 ? -21.272 3.204 -9.188 1.00 96.06 325 GLU A N 1
ATOM 2606 C CA . GLU A 1 325 ? -20.700 2.063 -9.918 1.00 96.06 325 GLU A CA 1
ATOM 2607 C C . GLU A 1 325 ? -21.789 1.083 -10.365 1.00 96.06 325 GLU A C 1
ATOM 2609 O O . GLU A 1 325 ? -21.850 0.717 -11.538 1.00 96.06 325 GLU A O 1
ATOM 2614 N N . LEU A 1 326 ? -22.714 0.737 -9.465 1.00 95.75 326 LEU A N 1
ATOM 2615 C CA . LEU A 1 326 ? -23.830 -0.161 -9.758 1.00 95.75 326 LEU A CA 1
ATOM 2616 C C . LEU A 1 326 ? -24.757 0.385 -10.860 1.00 95.75 326 LEU A C 1
ATOM 2618 O O . LEU A 1 326 ? -25.313 -0.395 -11.625 1.00 95.75 326 LEU A O 1
ATOM 2622 N N . MET A 1 327 ? -24.905 1.711 -10.981 1.00 94.75 327 MET A N 1
ATOM 2623 C CA . MET A 1 327 ? -25.676 2.340 -12.067 1.00 94.75 327 MET A CA 1
ATOM 2624 C C . MET A 1 327 ? -24.915 2.457 -13.395 1.00 94.75 327 MET A C 1
ATOM 2626 O O . MET A 1 327 ? -25.540 2.694 -14.425 1.00 94.75 327 MET A O 1
ATOM 2630 N N . GLN A 1 328 ? -23.586 2.346 -13.379 1.00 93.19 328 GLN A N 1
ATOM 2631 C CA . GLN A 1 328 ? -22.745 2.450 -14.575 1.00 93.19 328 GLN A CA 1
ATOM 2632 C C . GLN A 1 328 ? -22.361 1.082 -15.158 1.00 93.19 328 GLN A C 1
ATOM 2634 O O . GLN A 1 328 ? -22.040 1.015 -16.342 1.00 93.19 328 GLN A O 1
ATOM 2639 N N . GLY A 1 329 ? -22.374 0.021 -14.342 1.00 77.44 329 GLY A N 1
ATOM 2640 C CA . GLY A 1 329 ? -21.884 -1.316 -14.699 1.00 77.44 329 GLY A CA 1
ATOM 2641 C C . GLY A 1 329 ? -22.923 -2.445 -14.750 1.00 77.44 329 GLY A C 1
ATOM 2642 O O . GLY A 1 329 ? -22.514 -3.591 -14.919 1.00 77.44 329 GLY A O 1
ATOM 2643 N N . GLY A 1 330 ? -24.220 -2.158 -14.586 1.00 55.91 330 GLY A N 1
ATOM 2644 C CA . GLY A 1 330 ? -25.320 -3.131 -14.723 1.00 55.91 330 GLY A CA 1
ATOM 2645 C C . GLY A 1 330 ? -26.118 -2.937 -16.004 1.00 55.91 330 GLY A C 1
ATOM 2646 O O . GLY A 1 330 ? -26.510 -3.959 -16.608 1.00 55.91 330 GLY A O 1
#

pLDDT: mean 86.85, std 15.31, range [41.91, 98.38]

Secondary structure (DSSP, 8-state):
--HHHHHHHHHHHHHHHHHHHHHHHHHHHHHHHHHHTTT--HHHHHHHHHHHHHTT-HHHHHHHHHHHHHHHTTS---HHHHHHHHHHHHHHHHHHHHHHHHHHHHHHHHHHHHHHHHHHHHTT-HHHHHHHHHHHHHHHHTS-TT-HHHHHHHHHHHHHHHHHHHHHHHHHHHHHHHHHHHHHHHHHHHHHHHHHTT-HHHHHHHHHHHHHHHHTS-TT-HHHHHHHHHHHHHHHHHHHHHHHHHHHHHHHHT--------THHHHHHHHHHHHHHHHHHHHHHHHHHHHHHHHTT-HHHHHHHHHHHHHH-TT-HHHHHHHHHHHHH-